Protein AF-A0A0F2L245-F1 (afdb_monomer)

Mean predicted aligned error: 15.82 Å

Sequence (253 aa):
APYIYPTPNVDVFMVNERPLMQLNLDYVAVGHIHEHGLRHPRINAVYPGSLEIWDAREFEIYEFIDGKLRRVKDLDPKGFLILDIGGNGVKVSNVELKPSRRLVRVRIRYEEAKPGAVRGDVSYIASNMDREGSIVILEIEGKIGSGYSTRDFNITELRRLFSRAWVDVRLSLERGGGSVGGGVQVFGGINDIIRQALRSRVNNEDWVSALMDIIERVKVDDEDGAFSTLEKLLNVSLRGGGKAITDWLRDSQ

Structure (mmCIF, N/CA/C/O backbone):
data_AF-A0A0F2L245-F1
#
_entry.id   AF-A0A0F2L245-F1
#
loop_
_atom_site.group_PDB
_atom_site.id
_atom_site.type_symbol
_atom_site.label_atom_id
_atom_site.label_alt_id
_atom_site.label_comp_id
_atom_site.label_asym_id
_atom_site.label_entity_id
_atom_site.label_seq_id
_atom_site.pdbx_PDB_ins_code
_atom_site.Cartn_x
_atom_site.Cartn_y
_atom_site.Cartn_z
_atom_site.occupancy
_atom_site.B_iso_or_equiv
_atom_site.auth_seq_id
_atom_site.auth_comp_id
_atom_site.auth_asym_id
_atom_site.auth_atom_id
_atom_site.pdbx_PDB_model_num
ATOM 1 N N . ALA A 1 1 ? -10.204 -12.901 4.848 1.00 29.00 1 ALA A N 1
ATOM 2 C CA . ALA A 1 1 ? -9.342 -13.382 5.946 1.00 29.00 1 ALA A CA 1
ATOM 3 C C . ALA A 1 1 ? -8.524 -12.192 6.428 1.00 29.00 1 ALA A C 1
ATOM 5 O O . ALA A 1 1 ? -8.051 -11.472 5.553 1.00 29.00 1 ALA A O 1
ATOM 6 N N . PRO A 1 2 ? -8.427 -11.922 7.742 1.00 33.03 2 PRO A N 1
ATOM 7 C CA . PRO A 1 2 ? -7.631 -10.802 8.243 1.00 33.03 2 PRO A CA 1
ATOM 8 C C . PRO A 1 2 ? -6.173 -10.952 7.789 1.00 33.03 2 PRO A C 1
ATOM 10 O O . PRO A 1 2 ? -5.654 -12.069 7.704 1.00 33.03 2 PRO A O 1
ATOM 13 N N . TYR A 1 3 ? -5.550 -9.837 7.412 1.00 35.38 3 TYR A N 1
ATOM 14 C CA . TYR A 1 3 ? -4.205 -9.818 6.847 1.00 35.38 3 TYR A CA 1
ATOM 15 C C . TYR A 1 3 ? -3.183 -10.053 7.966 1.00 35.38 3 TYR A C 1
ATOM 17 O O . TYR A 1 3 ? -3.055 -9.255 8.890 1.00 35.38 3 TYR A O 1
ATOM 25 N N . ILE A 1 4 ? -2.478 -11.181 7.900 1.00 36.16 4 ILE A N 1
ATOM 26 C CA . ILE A 1 4 ? -1.496 -11.593 8.905 1.00 36.16 4 ILE A CA 1
ATOM 27 C C . ILE A 1 4 ? -0.256 -10.696 8.771 1.00 36.16 4 ILE A C 1
ATOM 29 O O . ILE A 1 4 ? 0.389 -10.665 7.721 1.00 36.16 4 ILE A O 1
ATOM 33 N N . TYR A 1 5 ? 0.078 -9.952 9.831 1.00 36.47 5 TYR A N 1
ATOM 34 C CA . TYR A 1 5 ? 1.345 -9.224 9.931 1.00 36.47 5 TYR A CA 1
ATOM 35 C C . TYR A 1 5 ? 2.517 -10.218 9.840 1.00 36.47 5 TYR A C 1
ATOM 37 O O . TYR A 1 5 ? 2.486 -11.246 10.517 1.00 36.47 5 TYR A O 1
ATOM 45 N N . PRO A 1 6 ? 3.576 -9.941 9.053 1.00 34.53 6 PRO A N 1
ATOM 46 C CA . PRO A 1 6 ? 4.767 -10.777 9.012 1.00 34.53 6 PRO A CA 1
ATOM 47 C C . PRO A 1 6 ? 5.644 -10.468 10.232 1.00 34.53 6 PRO A C 1
ATOM 49 O O . PRO A 1 6 ? 6.721 -9.890 10.126 1.00 34.53 6 PRO A O 1
ATOM 52 N N . THR A 1 7 ? 5.155 -10.839 11.406 1.00 34.88 7 THR A N 1
ATOM 53 C CA . THR A 1 7 ? 5.947 -11.057 12.615 1.00 34.88 7 THR A CA 1
ATOM 54 C C . THR A 1 7 ? 5.598 -12.463 13.087 1.00 34.88 7 THR A C 1
ATOM 56 O O . THR A 1 7 ? 4.414 -12.750 13.271 1.00 34.88 7 THR A O 1
ATOM 59 N N . PRO A 1 8 ? 6.578 -13.374 13.198 1.00 32.09 8 PRO A N 1
ATOM 60 C CA . PRO A 1 8 ? 6.297 -14.760 13.526 1.00 32.09 8 PRO A CA 1
ATOM 61 C C . PRO A 1 8 ? 5.793 -14.846 14.974 1.00 32.09 8 PRO A C 1
ATOM 63 O O . PRO A 1 8 ? 6.441 -14.347 15.886 1.00 32.09 8 PRO A O 1
ATOM 66 N N . ASN A 1 9 ? 4.625 -15.465 15.150 1.00 35.81 9 ASN A N 1
ATOM 67 C CA . ASN A 1 9 ? 4.145 -16.106 16.377 1.00 35.81 9 ASN A CA 1
ATOM 68 C C . ASN A 1 9 ? 4.264 -15.335 17.709 1.00 35.81 9 ASN A C 1
ATOM 70 O O . ASN A 1 9 ? 5.000 -15.785 18.574 1.00 35.81 9 ASN A O 1
ATOM 74 N N . VAL A 1 10 ? 3.461 -14.284 17.937 1.00 36.41 10 VAL A N 1
ATOM 75 C CA . VAL A 1 10 ? 2.849 -13.984 19.258 1.00 36.41 10 VAL A CA 1
ATOM 76 C C . VAL A 1 10 ? 1.594 -13.127 19.028 1.00 36.41 10 VAL A C 1
ATOM 78 O O . VAL A 1 10 ? 1.663 -12.141 18.305 1.00 36.41 10 VAL A O 1
ATOM 81 N N . ASP A 1 11 ? 0.454 -13.532 19.591 1.00 43.56 11 ASP A N 1
ATOM 82 C CA . ASP A 1 11 ? -0.759 -12.741 19.861 1.00 43.56 11 ASP A CA 1
ATOM 83 C C . ASP A 1 11 ? -1.012 -11.484 18.997 1.00 43.56 11 ASP A C 1
ATOM 85 O O . ASP A 1 11 ? -0.559 -10.382 19.297 1.00 43.56 11 ASP A O 1
ATOM 89 N N . VAL A 1 12 ? -1.867 -11.619 17.973 1.00 55.88 12 VAL A N 1
ATOM 90 C CA . VAL A 1 12 ? -2.372 -10.501 17.137 1.00 55.88 12 VAL A CA 1
ATOM 91 C C . VAL A 1 12 ? -3.056 -9.400 17.976 1.00 55.88 12 VAL A C 1
ATOM 93 O O . VAL A 1 12 ? -3.232 -8.276 17.514 1.00 55.88 12 VAL A O 1
ATOM 96 N N . PHE A 1 13 ? -3.397 -9.694 19.233 1.00 59.62 13 PHE A N 1
ATOM 97 C CA . PHE A 1 13 ? -4.030 -8.786 20.177 1.00 59.62 13 PHE A CA 1
ATOM 98 C C . PHE A 1 13 ? -3.115 -8.571 21.388 1.00 59.62 13 PHE A C 1
ATOM 100 O O . PHE A 1 13 ? -2.938 -9.458 22.213 1.00 59.62 13 PHE A O 1
ATOM 107 N N . MET A 1 14 ? -2.541 -7.372 21.517 1.00 64.62 14 MET A N 1
ATOM 108 C CA . MET A 1 14 ? -1.564 -7.035 22.570 1.00 64.62 14 MET A CA 1
ATOM 109 C C . MET A 1 14 ? -2.157 -6.847 23.978 1.00 64.62 14 MET A C 1
ATOM 111 O O . MET A 1 14 ? -1.482 -6.370 24.892 1.00 64.62 14 MET A O 1
ATOM 115 N N . VAL A 1 15 ? -3.433 -7.166 24.169 1.00 71.69 15 VAL A N 1
ATOM 116 C CA . VAL A 1 15 ? -4.109 -6.994 25.452 1.00 71.69 15 VAL A CA 1
ATOM 117 C C . VAL A 1 15 ? -3.959 -8.281 26.253 1.00 71.69 15 VAL A C 1
ATOM 119 O O . VAL A 1 15 ? -4.361 -9.345 25.800 1.00 71.69 15 VAL A O 1
ATOM 122 N N . ASN A 1 16 ? -3.426 -8.199 27.475 1.00 77.81 16 ASN A N 1
ATOM 123 C CA . ASN A 1 16 ? -3.504 -9.329 28.397 1.00 77.81 16 ASN A CA 1
ATOM 124 C C . ASN A 1 16 ? -4.948 -9.465 28.899 1.00 77.81 16 ASN A C 1
ATOM 126 O O . ASN A 1 16 ? -5.406 -8.711 29.754 1.00 77.81 16 ASN A O 1
ATOM 130 N N . GLU A 1 17 ? -5.672 -10.421 28.332 1.00 81.50 17 GLU A N 1
ATOM 131 C CA . GLU A 1 17 ? -7.113 -10.586 28.527 1.00 81.50 17 GLU A CA 1
ATOM 132 C C . GLU A 1 17 ? -7.469 -11.133 29.915 1.00 81.50 17 GLU A C 1
ATOM 134 O O . GLU A 1 17 ? -8.525 -10.810 30.455 1.00 81.50 17 GLU A O 1
ATOM 139 N N . ARG A 1 18 ? -6.596 -11.963 30.510 1.00 83.50 18 ARG A N 1
ATOM 140 C CA . ARG A 1 18 ? -6.927 -12.735 31.721 1.00 83.50 18 ARG A CA 1
ATOM 141 C C . ARG A 1 18 ? -7.316 -11.851 32.911 1.00 83.50 18 ARG A C 1
ATOM 143 O O . ARG A 1 18 ? -8.340 -12.147 33.522 1.00 83.50 18 ARG A O 1
ATOM 150 N N . PRO A 1 19 ? -6.575 -10.776 33.246 1.00 85.00 19 PRO A N 1
ATOM 151 C CA . PRO A 1 19 ? -6.985 -9.872 34.315 1.00 85.00 19 PRO A CA 1
ATOM 152 C C . PRO A 1 19 ? -8.272 -9.120 33.969 1.00 85.00 19 PRO A C 1
ATOM 154 O O . PRO A 1 19 ? -9.116 -8.929 34.833 1.00 85.00 19 PRO A O 1
ATOM 157 N N . LEU A 1 20 ? -8.461 -8.729 32.705 1.00 85.06 20 LEU A N 1
ATOM 158 C CA . LEU A 1 20 ? -9.629 -7.950 32.283 1.00 85.06 20 LEU A CA 1
ATOM 159 C C . LEU A 1 20 ? -10.925 -8.759 32.354 1.00 85.06 20 LEU A C 1
ATOM 161 O O . LEU A 1 20 ? -11.955 -8.232 32.766 1.00 85.06 20 LEU A O 1
ATOM 165 N N . MET A 1 21 ? -10.868 -10.050 32.022 1.00 82.62 21 MET A N 1
ATOM 166 C CA . MET A 1 21 ? -12.011 -10.959 32.150 1.00 82.62 21 MET A CA 1
ATOM 167 C C . MET A 1 21 ? -12.471 -11.132 33.606 1.00 82.62 21 MET A C 1
ATOM 169 O O . MET A 1 21 ? -13.638 -11.429 33.840 1.00 82.62 21 MET A O 1
ATOM 173 N N . GLN A 1 22 ? -11.586 -10.922 34.588 1.00 87.31 22 GLN A N 1
ATOM 174 C CA . GLN A 1 22 ? -11.929 -11.001 36.016 1.00 87.31 22 GLN A CA 1
ATOM 175 C C . GLN A 1 22 ? -12.648 -9.747 36.530 1.00 87.31 22 GLN A C 1
ATOM 177 O O . GLN A 1 22 ? -13.266 -9.792 37.590 1.00 87.31 22 GLN A O 1
ATOM 182 N N . LEU A 1 23 ? -12.581 -8.634 35.794 1.00 85.75 23 LEU A N 1
ATOM 183 C CA . LEU A 1 23 ? -13.128 -7.343 36.220 1.00 85.75 23 LEU A CA 1
ATOM 184 C C . LEU A 1 23 ? -14.610 -7.152 35.862 1.00 85.75 23 LEU A C 1
ATOM 186 O O . LEU A 1 23 ? -15.164 -6.105 36.178 1.00 85.75 23 LEU A O 1
ATOM 190 N N . ASN A 1 24 ? -15.247 -8.142 35.220 1.00 84.38 24 ASN A N 1
ATOM 191 C CA . ASN A 1 24 ? -16.657 -8.108 34.808 1.00 84.38 24 ASN A CA 1
ATOM 192 C C . ASN A 1 24 ? -17.049 -6.796 34.094 1.00 84.38 24 ASN A C 1
ATOM 194 O O . ASN A 1 24 ? -18.049 -6.163 34.424 1.00 84.38 24 ASN A O 1
ATOM 198 N N . LEU A 1 25 ? -16.207 -6.359 33.152 1.00 88.00 25 LEU A N 1
ATOM 199 C CA . LEU A 1 25 ? -16.406 -5.128 32.388 1.00 88.00 25 LEU A CA 1
ATOM 200 C C . LEU A 1 25 ? -17.358 -5.374 31.215 1.00 88.00 25 LEU A C 1
ATOM 202 O O . LEU A 1 25 ? -17.161 -6.315 30.446 1.00 88.00 25 LEU A O 1
ATOM 206 N N . ASP A 1 26 ? -18.322 -4.473 31.020 1.00 88.88 26 ASP A N 1
ATOM 207 C CA . ASP A 1 26 ? -19.260 -4.550 29.894 1.00 88.88 26 ASP A CA 1
ATOM 208 C C . ASP A 1 26 ? -18.581 -4.301 28.545 1.00 88.88 26 ASP A C 1
ATOM 210 O O . ASP A 1 26 ? -19.014 -4.835 27.526 1.00 88.88 26 ASP A O 1
ATOM 214 N N . TYR A 1 27 ? -17.525 -3.483 28.520 1.00 92.00 27 TYR A N 1
ATOM 215 C CA . TYR A 1 27 ? -16.759 -3.165 27.319 1.00 92.00 27 TYR A CA 1
ATOM 216 C C . TYR A 1 27 ? -15.348 -2.682 27.665 1.00 92.00 27 TYR A C 1
ATOM 218 O O . TYR A 1 27 ? -15.148 -1.989 28.663 1.00 92.00 27 TYR A O 1
ATOM 226 N N . VAL A 1 28 ? -14.374 -2.993 26.809 1.00 92.06 28 VAL A N 1
ATOM 227 C CA . VAL A 1 28 ? -12.994 -2.505 26.931 1.00 92.06 28 VAL A CA 1
ATOM 228 C C . VAL A 1 28 ? -12.637 -1.659 25.712 1.00 92.06 28 VAL A C 1
ATOM 230 O O . VAL A 1 28 ? -12.589 -2.148 24.583 1.00 92.06 28 VAL A O 1
ATOM 233 N N . ALA A 1 29 ? -12.354 -0.376 25.939 1.00 92.00 29 ALA A N 1
ATOM 234 C CA . ALA A 1 29 ? -11.804 0.496 24.908 1.00 92.00 29 ALA A CA 1
ATOM 235 C C . ALA A 1 29 ? -10.321 0.161 24.692 1.00 92.00 29 ALA A C 1
ATOM 237 O O . ALA A 1 29 ? -9.495 0.347 25.584 1.00 92.00 29 ALA A O 1
ATOM 238 N N . VAL A 1 30 ? -9.996 -0.352 23.507 1.00 91.06 30 VAL A N 1
ATOM 239 C CA . VAL A 1 30 ? -8.647 -0.793 23.126 1.00 91.06 30 VAL A CA 1
ATOM 240 C C . VAL A 1 30 ? -8.063 0.112 22.038 1.00 91.06 30 VAL A C 1
ATOM 242 O O . VAL A 1 30 ? -8.793 0.802 21.331 1.00 91.06 30 VAL A O 1
ATOM 245 N N . GLY A 1 31 ? -6.736 0.113 21.904 1.00 88.56 31 GLY A N 1
ATOM 246 C CA . GLY A 1 31 ? -5.999 0.890 20.900 1.00 88.56 31 GLY A CA 1
ATOM 247 C C . GLY A 1 31 ? -4.789 0.120 20.369 1.00 88.56 31 GLY A C 1
ATOM 248 O O . GLY A 1 31 ? -4.728 -1.094 20.524 1.00 88.56 31 GLY A O 1
ATOM 249 N N . HIS A 1 32 ? -3.817 0.817 19.774 1.00 88.75 32 HIS A N 1
ATOM 250 C CA . HIS A 1 32 ? -2.573 0.272 19.198 1.00 88.75 32 HIS A CA 1
ATOM 251 C C . HIS A 1 32 ? -2.704 -0.446 17.843 1.00 88.75 32 HIS A C 1
ATOM 253 O O . HIS A 1 32 ? -1.868 -0.220 16.974 1.00 88.75 32 HIS A O 1
ATOM 259 N N . ILE A 1 33 ? -3.738 -1.259 17.613 1.00 86.88 33 ILE A N 1
ATOM 260 C CA . ILE A 1 33 ? -3.993 -1.834 16.279 1.00 86.88 33 ILE A CA 1
ATOM 261 C C . ILE A 1 33 ? -4.661 -0.779 15.392 1.00 86.88 33 ILE A C 1
ATOM 263 O O . ILE A 1 33 ? -5.628 -0.142 15.807 1.00 86.88 33 ILE A O 1
ATOM 267 N N . HIS A 1 34 ? -4.148 -0.606 14.173 1.00 89.00 34 HIS A N 1
ATOM 268 C CA . HIS A 1 34 ? -4.584 0.437 13.237 1.00 89.00 34 HIS A CA 1
ATOM 269 C C . HIS A 1 34 ? -5.722 -0.001 12.297 1.00 89.00 34 HIS A C 1
ATOM 271 O O . HIS A 1 34 ? -6.299 0.842 11.606 1.00 89.00 34 HIS A O 1
ATOM 277 N N . GLU A 1 35 ? -6.084 -1.285 12.296 1.00 88.44 35 GLU A N 1
ATOM 278 C CA . GLU A 1 35 ? -7.229 -1.831 11.559 1.00 88.44 35 GLU A CA 1
ATOM 279 C C . GLU A 1 35 ? -8.556 -1.364 12.184 1.00 88.44 35 GLU A C 1
ATOM 281 O O . GLU A 1 35 ? -8.827 -1.609 13.362 1.00 88.44 35 GLU A O 1
ATOM 286 N N . HIS A 1 36 ? -9.378 -0.661 11.400 1.00 92.00 36 HIS A N 1
ATOM 287 C CA . HIS A 1 36 ? -10.640 -0.087 11.866 1.00 92.00 36 HIS A CA 1
ATOM 288 C C . HIS A 1 36 ? -11.727 -1.156 12.013 1.00 92.00 36 HIS A C 1
ATOM 290 O O . HIS A 1 36 ? -11.995 -1.920 11.087 1.00 92.00 36 HIS A O 1
ATOM 296 N N . GLY A 1 37 ? -12.396 -1.182 13.166 1.00 91.00 37 GLY A N 1
ATOM 297 C CA . GLY A 1 37 ? -13.539 -2.065 13.407 1.00 91.00 37 GLY A CA 1
ATOM 298 C C . GLY A 1 37 ? -13.160 -3.520 13.696 1.00 91.00 37 GLY A C 1
ATOM 299 O O . GLY A 1 37 ? -14.047 -4.377 13.767 1.00 91.00 37 GLY A O 1
ATOM 300 N N . LEU A 1 38 ? -11.871 -3.817 13.892 1.00 90.62 38 LEU A N 1
ATOM 301 C CA . LEU A 1 38 ? -11.407 -5.155 14.248 1.00 90.62 38 LEU A CA 1
ATOM 302 C C . LEU A 1 38 ? -11.959 -5.543 15.626 1.00 90.62 38 LEU A C 1
ATOM 304 O O . LEU A 1 38 ? -11.722 -4.862 16.623 1.00 90.62 38 LEU A O 1
ATOM 308 N N . ARG A 1 39 ? -12.704 -6.649 15.702 1.00 90.50 39 ARG A N 1
ATOM 309 C CA . ARG A 1 39 ? -13.239 -7.158 16.972 1.00 90.50 39 ARG A CA 1
ATOM 310 C C . ARG A 1 39 ? -12.186 -7.976 17.699 1.00 90.50 39 ARG A C 1
ATOM 312 O O . ARG A 1 39 ? -11.551 -8.845 17.105 1.00 90.50 39 ARG A O 1
ATOM 319 N N . HIS A 1 40 ? -12.049 -7.732 18.995 1.00 88.00 40 HIS A N 1
ATOM 320 C CA . HIS A 1 40 ? -11.212 -8.562 19.840 1.00 88.00 40 HIS A CA 1
ATOM 321 C C . HIS A 1 40 ? -11.871 -9.947 20.029 1.00 88.00 40 HIS A C 1
ATOM 323 O O . HIS A 1 40 ? -13.074 -10.014 20.281 1.00 88.00 40 HIS A O 1
ATOM 329 N N . PRO A 1 41 ? -11.130 -11.067 19.936 1.00 86.19 41 PRO A N 1
ATOM 330 C CA . PRO A 1 41 ? -11.719 -12.409 19.924 1.00 86.19 41 PRO A CA 1
ATOM 331 C C . PRO A 1 41 ? -12.276 -12.879 21.273 1.00 86.19 41 PRO A C 1
ATOM 333 O O . PRO A 1 41 ? -13.203 -13.684 21.285 1.00 86.19 41 PRO A O 1
ATOM 336 N N . ARG A 1 42 ? -11.696 -12.439 22.401 1.00 85.56 42 ARG A N 1
ATOM 337 C CA . ARG A 1 42 ? -12.019 -12.995 23.736 1.00 85.56 42 ARG A CA 1
ATOM 338 C C . ARG A 1 42 ? -12.631 -12.024 24.754 1.00 85.56 42 ARG A C 1
ATOM 340 O O . ARG A 1 42 ? -13.160 -12.475 25.762 1.00 85.56 42 ARG A O 1
ATOM 347 N N . ILE A 1 43 ? -12.579 -10.715 24.509 1.00 88.50 43 ILE A N 1
ATOM 348 C CA . ILE A 1 43 ? -13.181 -9.690 25.378 1.00 88.50 43 ILE A CA 1
ATOM 349 C C . ILE A 1 43 ? -14.122 -8.822 24.547 1.00 88.50 43 ILE A C 1
ATOM 351 O O . ILE A 1 43 ? -13.933 -8.706 23.335 1.00 88.50 43 ILE A O 1
ATOM 355 N N . ASN A 1 44 ? -15.120 -8.200 25.181 1.00 90.69 44 ASN A N 1
ATOM 356 C CA . ASN A 1 44 ? -16.017 -7.281 24.483 1.00 90.69 44 ASN A CA 1
ATOM 357 C C . ASN A 1 44 ? -15.290 -5.963 24.175 1.00 90.69 44 ASN A C 1
ATOM 359 O O . ASN A 1 44 ? -15.345 -5.005 24.942 1.00 90.69 44 ASN A O 1
ATOM 363 N N . ALA A 1 45 ? -14.550 -5.949 23.073 1.00 91.50 45 ALA A N 1
ATOM 364 C CA . ALA A 1 45 ? -13.765 -4.814 22.623 1.00 91.50 45 ALA A CA 1
ATOM 365 C C . ALA A 1 45 ? -13.724 -4.765 21.097 1.00 91.50 45 ALA A C 1
ATOM 367 O O . ALA A 1 45 ? -13.696 -5.793 20.413 1.00 91.50 45 ALA A O 1
ATOM 368 N N . VAL A 1 46 ? -13.680 -3.551 20.563 1.00 92.94 46 VAL A N 1
ATOM 369 C CA . VAL A 1 46 ? -13.456 -3.286 19.144 1.00 92.94 46 VAL A CA 1
ATOM 370 C C . VAL A 1 46 ? -12.346 -2.254 19.030 1.00 92.94 46 VAL A C 1
ATOM 372 O O . VAL A 1 46 ? -12.372 -1.228 19.712 1.00 92.94 46 VAL A O 1
ATOM 375 N N . TYR A 1 47 ? -11.368 -2.536 18.176 1.00 92.75 47 TYR A N 1
ATOM 376 C CA . TYR A 1 47 ? -10.300 -1.605 17.862 1.00 92.75 47 TYR A CA 1
ATOM 377 C C . TYR A 1 47 ? -10.854 -0.510 16.948 1.00 92.75 47 TYR A C 1
ATOM 379 O O . TYR A 1 47 ? -11.353 -0.809 15.859 1.00 92.75 47 TYR A O 1
ATOM 387 N N . PRO A 1 48 ? -10.783 0.767 17.361 1.00 93.38 48 PRO A N 1
ATOM 388 C CA . PRO A 1 48 ? -11.206 1.870 16.511 1.00 93.38 48 PRO A CA 1
ATOM 389 C C . PRO A 1 48 ? -10.263 2.069 15.321 1.00 93.38 48 PRO A C 1
ATOM 391 O O . PRO A 1 48 ? -10.650 2.719 14.357 1.00 93.38 48 PRO A O 1
ATOM 394 N N . GLY A 1 49 ? -9.055 1.501 15.355 1.00 91.44 49 GLY A N 1
ATOM 395 C CA . GLY A 1 49 ? -8.025 1.775 14.364 1.00 91.44 49 GLY A CA 1
ATOM 396 C C . GLY A 1 49 ? -7.453 3.186 14.507 1.00 91.44 49 GLY A C 1
ATOM 397 O O . GLY A 1 49 ? -7.679 3.883 15.500 1.00 91.44 49 GLY A O 1
ATOM 398 N N . SER A 1 50 ? -6.699 3.613 13.498 1.00 90.50 50 SER A N 1
ATOM 399 C CA . SER A 1 50 ? -6.299 5.013 13.351 1.00 90.50 50 SER A CA 1
ATOM 400 C C . SER A 1 50 ? -7.354 5.830 12.599 1.00 90.50 50 SER A C 1
ATOM 402 O O . SER A 1 50 ? -8.159 5.296 11.836 1.00 90.50 50 SER A O 1
ATOM 404 N N . LEU A 1 51 ? -7.327 7.153 12.792 1.00 92.12 51 LEU A N 1
ATOM 405 C CA . LEU A 1 51 ? -8.173 8.090 12.038 1.00 92.12 51 LEU A CA 1
ATOM 406 C C . LEU A 1 51 ? -7.655 8.335 10.617 1.00 92.12 51 LEU A C 1
ATOM 408 O O . LEU A 1 51 ? -8.433 8.622 9.715 1.00 92.12 51 LEU A O 1
ATOM 412 N N . GLU A 1 52 ? -6.343 8.216 10.436 1.00 89.38 52 GLU A N 1
ATOM 413 C CA . GLU A 1 52 ? -5.650 8.393 9.166 1.00 89.38 52 GLU A CA 1
ATOM 414 C C . GLU A 1 52 ? -4.830 7.152 8.835 1.00 89.38 52 GLU A C 1
ATOM 416 O O . GLU A 1 52 ? -4.588 6.281 9.680 1.00 89.38 52 GLU A O 1
ATOM 421 N N . ILE A 1 53 ? -4.405 7.082 7.582 1.00 88.00 53 ILE A N 1
ATOM 422 C CA . ILE A 1 53 ? -3.580 5.993 7.077 1.00 88.00 53 ILE A CA 1
ATOM 423 C C . ILE A 1 53 ? -2.202 6.032 7.744 1.00 88.00 53 ILE A C 1
ATOM 425 O O . ILE A 1 53 ? -1.516 7.054 7.722 1.00 88.00 53 ILE A O 1
ATOM 429 N N . TRP A 1 54 ? -1.810 4.911 8.345 1.00 85.31 54 TRP A N 1
ATOM 430 C CA . TRP A 1 54 ? -0.579 4.784 9.120 1.00 85.31 54 TRP A CA 1
ATOM 431 C C . TRP A 1 54 ? 0.633 4.484 8.243 1.00 85.31 54 TRP A C 1
ATOM 433 O O . TRP A 1 54 ? 1.689 5.095 8.406 1.00 85.31 54 TRP A O 1
ATOM 443 N N . ASP A 1 55 ? 0.489 3.561 7.288 1.00 85.12 55 ASP A N 1
ATOM 444 C CA . ASP A 1 55 ? 1.580 3.182 6.396 1.00 85.12 55 ASP A CA 1
ATOM 445 C C . ASP A 1 55 ? 1.113 2.644 5.032 1.00 85.12 55 ASP A C 1
ATOM 447 O O . ASP A 1 55 ? -0.070 2.440 4.764 1.00 85.12 55 ASP A O 1
ATOM 451 N N . ALA A 1 56 ? 2.085 2.408 4.146 1.00 86.38 56 ALA A N 1
ATOM 452 C CA . ALA A 1 56 ? 1.874 1.984 2.763 1.00 86.38 56 ALA A CA 1
ATOM 453 C C . ALA A 1 56 ? 1.154 0.631 2.597 1.00 86.38 56 ALA A C 1
ATOM 455 O O . ALA A 1 56 ? 0.681 0.323 1.501 1.00 86.38 56 ALA A O 1
ATOM 456 N N . ARG A 1 57 ? 1.083 -0.207 3.637 1.00 85.06 57 ARG A N 1
ATOM 457 C CA . ARG A 1 57 ? 0.342 -1.477 3.593 1.00 85.06 57 ARG A CA 1
ATOM 458 C C . ARG A 1 57 ? -1.156 -1.235 3.551 1.00 85.06 57 ARG A C 1
ATOM 460 O O . ARG A 1 57 ? -1.871 -2.067 2.999 1.00 85.06 57 ARG A O 1
ATOM 467 N N . GLU A 1 58 ? -1.600 -0.097 4.071 1.00 86.88 58 GLU A N 1
ATOM 468 C CA . GLU A 1 58 ? -3.003 0.291 4.154 1.00 86.88 58 GLU A CA 1
ATOM 469 C C . GLU A 1 58 ? -3.525 0.962 2.875 1.00 86.88 58 GLU A C 1
ATOM 471 O O . GLU A 1 58 ? -4.723 1.193 2.752 1.00 86.88 58 GLU A O 1
ATOM 476 N N . PHE A 1 59 ? -2.643 1.237 1.905 1.00 91.69 59 PHE A N 1
ATOM 477 C CA . PHE A 1 59 ? -2.971 1.905 0.641 1.00 91.69 59 PHE A CA 1
ATOM 478 C C . PHE A 1 59 ? -3.879 1.050 -0.255 1.00 91.69 59 PHE A C 1
ATOM 480 O O . PHE A 1 59 ? -3.895 -0.180 -0.147 1.00 91.69 59 PHE A O 1
ATOM 487 N N . GLU A 1 60 ? -4.548 1.697 -1.219 1.00 94.25 60 GLU A N 1
ATOM 488 C CA . GLU A 1 60 ? -5.096 0.987 -2.380 1.00 94.25 60 GLU A CA 1
ATOM 489 C C . GLU A 1 60 ? -3.950 0.289 -3.120 1.00 94.25 60 GLU A C 1
ATOM 491 O O . GLU A 1 60 ? -2.902 0.899 -3.347 1.00 94.25 60 GLU A O 1
ATOM 496 N N . ILE A 1 61 ? -4.142 -0.958 -3.552 1.00 96.31 61 ILE A N 1
ATOM 497 C CA . ILE A 1 61 ? -3.125 -1.687 -4.320 1.00 96.31 61 ILE A CA 1
ATOM 498 C C . ILE A 1 61 ? -3.643 -1.963 -5.723 1.00 96.31 61 ILE A C 1
ATOM 500 O O . ILE A 1 61 ? -4.724 -2.530 -5.904 1.00 96.31 61 ILE A O 1
ATOM 504 N N . TYR A 1 62 ? -2.826 -1.612 -6.711 1.00 97.62 62 TYR A N 1
ATOM 505 C CA . TYR A 1 62 ? -3.018 -1.963 -8.108 1.00 97.62 62 TYR A CA 1
ATOM 506 C C . TYR A 1 62 ? -1.852 -2.817 -8.589 1.00 97.62 62 TYR A C 1
ATOM 508 O O . TYR A 1 62 ? -0.698 -2.570 -8.245 1.00 97.62 62 TYR A O 1
ATOM 516 N N . GLU A 1 63 ? -2.158 -3.793 -9.425 1.00 96.94 63 GLU A N 1
ATOM 517 C CA . GLU A 1 63 ? -1.178 -4.550 -10.190 1.00 96.94 63 GLU A CA 1
ATOM 518 C C . GLU A 1 63 ? -1.271 -4.119 -11.650 1.00 96.94 63 GLU A C 1
ATOM 520 O O . GLU A 1 63 ? -2.368 -3.987 -12.201 1.00 96.94 63 GLU A O 1
ATOM 525 N N . PHE A 1 64 ? -0.121 -3.856 -12.263 1.00 96.75 64 PHE A N 1
ATOM 526 C CA . PHE A 1 64 ? -0.021 -3.598 -13.688 1.00 96.75 64 PHE A CA 1
ATOM 527 C C . PHE A 1 64 ? 0.348 -4.896 -14.402 1.00 96.75 64 PHE A C 1
ATOM 529 O O . PHE A 1 64 ? 1.474 -5.376 -14.282 1.00 96.75 64 PHE A O 1
ATOM 536 N N . ILE A 1 65 ? -0.626 -5.481 -15.095 1.00 91.31 65 ILE A N 1
ATOM 537 C CA . ILE A 1 65 ? -0.512 -6.777 -15.770 1.00 91.31 65 ILE A CA 1
ATOM 538 C C . ILE A 1 65 ? -1.118 -6.621 -17.165 1.00 91.31 65 ILE A C 1
ATOM 540 O O . ILE A 1 65 ? -2.175 -6.005 -17.313 1.00 91.31 65 ILE A O 1
ATOM 544 N N . ASP A 1 66 ? -0.439 -7.144 -18.187 1.00 88.50 66 ASP A N 1
ATOM 545 C CA . ASP A 1 66 ? -0.887 -7.123 -19.588 1.00 88.50 66 ASP A CA 1
ATOM 546 C C . ASP A 1 66 ? -1.295 -5.726 -20.089 1.00 88.50 66 ASP A C 1
ATOM 548 O O . ASP A 1 66 ? -2.320 -5.540 -20.752 1.00 88.50 66 ASP A O 1
ATOM 552 N N . GLY A 1 67 ? -0.510 -4.708 -19.723 1.00 90.25 67 GLY A N 1
ATOM 553 C CA . GLY A 1 67 ? -0.753 -3.323 -20.128 1.00 90.25 67 GLY A CA 1
ATOM 554 C C . GLY A 1 67 ? -1.922 -2.642 -19.404 1.00 90.25 67 GLY A C 1
ATOM 555 O O . GLY A 1 67 ? -2.359 -1.570 -19.823 1.00 90.25 67 GLY A O 1
ATOM 556 N N . LYS A 1 68 ? -2.477 -3.249 -18.346 1.00 94.62 68 LYS A N 1
ATOM 557 C CA . LYS A 1 68 ? -3.661 -2.740 -17.641 1.00 94.62 68 LYS A CA 1
ATOM 558 C C . LYS A 1 68 ? -3.439 -2.643 -16.141 1.00 94.62 68 LYS A C 1
ATOM 560 O O . LYS A 1 68 ? -2.824 -3.501 -15.519 1.00 94.62 68 LYS A O 1
ATOM 565 N N . LEU A 1 69 ? -4.027 -1.605 -15.549 1.00 96.69 69 LEU A N 1
ATOM 566 C CA . LEU A 1 69 ? -4.098 -1.427 -14.102 1.00 96.69 69 LEU A CA 1
ATOM 567 C C . LEU A 1 69 ? -5.296 -2.200 -13.550 1.00 96.69 69 LEU A C 1
ATOM 569 O O . LEU A 1 69 ? -6.444 -1.880 -13.861 1.00 96.69 69 LEU A O 1
ATOM 573 N N . ARG A 1 70 ? -5.035 -3.182 -12.692 1.00 96.69 70 ARG A N 1
ATOM 574 C CA . ARG A 1 70 ? -6.057 -3.942 -11.973 1.00 96.69 70 ARG A CA 1
ATOM 575 C C . ARG A 1 70 ? -5.967 -3.635 -10.487 1.00 96.69 70 ARG A C 1
ATOM 577 O O . ARG A 1 70 ? -4.940 -3.883 -9.869 1.00 96.69 70 ARG A O 1
ATOM 584 N N . ARG A 1 71 ? -7.051 -3.137 -9.892 1.00 96.06 71 ARG A N 1
ATOM 585 C CA . ARG A 1 71 ? -7.127 -2.988 -8.434 1.00 96.06 71 ARG A CA 1
ATOM 586 C C . ARG A 1 71 ? -7.247 -4.365 -7.786 1.00 96.06 71 ARG A C 1
ATOM 588 O O . ARG A 1 71 ? -8.108 -5.152 -8.175 1.00 96.06 71 ARG A O 1
ATOM 595 N N . VAL A 1 72 ? -6.388 -4.639 -6.813 1.00 95.06 72 VAL A N 1
ATOM 596 C CA . VAL A 1 72 ? -6.353 -5.910 -6.069 1.00 95.06 72 VAL A CA 1
ATOM 597 C C . VAL A 1 72 ? -6.635 -5.731 -4.582 1.00 95.06 72 VAL A C 1
ATOM 599 O O . VAL A 1 72 ? -6.979 -6.698 -3.909 1.00 95.06 72 VAL A O 1
ATOM 602 N N . LYS A 1 73 ? -6.529 -4.500 -4.074 1.00 92.69 73 LYS A N 1
ATOM 603 C CA . LYS A 1 73 ? -6.890 -4.146 -2.703 1.00 92.69 73 LYS A CA 1
ATOM 604 C C . LYS A 1 73 ? -7.477 -2.740 -2.672 1.00 92.69 73 LYS A C 1
ATOM 606 O O . LYS A 1 73 ? -6.921 -1.831 -3.295 1.00 92.69 73 LYS A O 1
ATOM 611 N N . ASP A 1 74 ? -8.578 -2.577 -1.953 1.00 91.94 74 ASP A N 1
ATOM 612 C CA . ASP A 1 74 ? -9.098 -1.261 -1.601 1.00 91.94 74 ASP A CA 1
ATOM 613 C C . ASP A 1 74 ? -8.253 -0.621 -0.490 1.00 91.94 74 ASP A C 1
ATOM 615 O O . ASP A 1 74 ? -7.409 -1.270 0.133 1.00 91.94 74 ASP A O 1
ATOM 619 N N . LEU A 1 75 ? -8.450 0.678 -0.287 1.00 90.25 75 LEU A N 1
ATOM 620 C CA . LEU A 1 75 ? -7.865 1.392 0.839 1.00 90.25 75 LEU A CA 1
ATOM 621 C C . LEU A 1 75 ? -8.447 0.836 2.138 1.00 90.25 75 LEU A C 1
ATOM 623 O O . LEU A 1 75 ? -9.660 0.627 2.213 1.00 90.25 75 LEU A O 1
ATOM 627 N N . ASP A 1 76 ? -7.612 0.626 3.154 1.00 90.06 76 ASP A N 1
ATOM 628 C CA . ASP A 1 76 ? -8.137 0.154 4.433 1.00 90.06 76 ASP A CA 1
ATOM 629 C C . ASP A 1 76 ? -9.042 1.229 5.049 1.00 90.06 76 ASP A C 1
ATOM 631 O O . ASP A 1 76 ? -8.668 2.409 5.067 1.00 90.06 76 ASP A O 1
ATOM 635 N N . PRO A 1 77 ? -10.231 0.850 5.551 1.00 91.19 77 PRO A N 1
ATOM 636 C CA . PRO A 1 77 ? -11.149 1.805 6.143 1.00 91.19 77 PRO A CA 1
ATOM 637 C C . PRO A 1 77 ? -10.515 2.438 7.381 1.00 91.19 77 PRO A C 1
ATOM 639 O O . PRO A 1 77 ? -9.786 1.790 8.139 1.00 91.19 77 PRO A O 1
ATOM 642 N N . LYS A 1 78 ? -10.817 3.718 7.587 1.00 92.38 78 LYS A N 1
ATOM 643 C CA . LYS A 1 78 ? -10.416 4.492 8.763 1.00 92.38 78 LYS A CA 1
ATOM 644 C C . LYS A 1 78 ? -11.627 5.173 9.350 1.00 92.38 78 LYS A C 1
ATOM 646 O O . LYS A 1 78 ? -12.603 5.425 8.647 1.00 92.38 78 LYS A O 1
ATOM 651 N N . GLY A 1 79 ? -11.570 5.470 10.638 1.00 94.19 79 GLY A N 1
ATOM 652 C CA . GLY A 1 79 ? -12.707 6.063 11.307 1.00 94.19 79 GLY A CA 1
ATOM 653 C C . GLY A 1 79 ? -12.666 5.930 12.808 1.00 94.19 79 GLY A C 1
ATOM 654 O O . GLY A 1 79 ? -11.622 5.685 13.406 1.00 94.19 79 GLY A O 1
ATOM 655 N N . PHE A 1 80 ? -13.828 6.100 13.417 1.00 96.06 80 PHE A N 1
ATOM 656 C CA . PHE A 1 80 ? -14.002 5.966 14.855 1.00 96.06 80 PHE A CA 1
ATOM 657 C C . PHE A 1 80 ? -15.274 5.183 15.171 1.00 96.06 80 PHE A C 1
ATOM 659 O O . PHE A 1 80 ? -16.099 4.902 14.302 1.00 96.06 80 PHE A O 1
ATOM 666 N N . LEU A 1 81 ? -15.407 4.793 16.433 1.00 96.69 81 LEU A N 1
ATOM 667 C CA . LEU A 1 81 ? -16.538 4.017 16.923 1.00 96.69 81 LEU A CA 1
ATOM 668 C C . LEU A 1 81 ? -17.492 4.929 17.690 1.00 96.69 81 LEU A C 1
ATOM 670 O O . LEU A 1 81 ? -17.052 5.764 18.479 1.00 96.69 81 LEU A O 1
ATOM 674 N N . ILE A 1 82 ? -18.792 4.729 17.499 1.00 96.56 82 ILE A N 1
ATOM 675 C CA . ILE A 1 82 ? -19.833 5.275 18.371 1.00 96.56 82 ILE A CA 1
ATOM 676 C C . ILE A 1 82 ? -20.341 4.139 19.250 1.00 96.56 82 ILE A C 1
ATOM 678 O O . ILE A 1 82 ? -20.767 3.095 18.750 1.00 96.56 82 ILE A O 1
ATOM 682 N N . LEU A 1 83 ? -20.282 4.359 20.560 1.00 95.12 83 LEU A N 1
ATOM 683 C CA . LEU A 1 83 ? -20.781 3.434 21.565 1.00 95.12 83 LEU A CA 1
ATOM 684 C C . LEU A 1 83 ? -22.099 3.975 22.110 1.00 95.12 83 LEU A C 1
ATOM 686 O O . LEU A 1 83 ? -22.139 5.067 22.673 1.00 95.12 83 LEU A O 1
ATOM 690 N N . ASP A 1 84 ? -23.157 3.195 21.946 1.00 94.12 84 ASP A N 1
ATOM 691 C CA . ASP A 1 84 ? -24.450 3.422 22.579 1.00 94.12 84 ASP A CA 1
ATOM 692 C C . ASP A 1 84 ? -24.525 2.541 23.832 1.00 94.12 84 ASP A C 1
ATOM 694 O O . ASP A 1 84 ? -24.423 1.312 23.747 1.00 94.12 84 ASP A O 1
ATOM 698 N N . ILE A 1 85 ? -24.598 3.187 24.997 1.00 91.88 85 ILE A N 1
ATOM 699 C CA . ILE A 1 85 ? -24.516 2.548 26.311 1.00 91.88 85 ILE A CA 1
ATOM 700 C C . ILE A 1 85 ? -25.886 2.659 26.974 1.00 91.88 85 ILE A C 1
ATOM 702 O O . ILE A 1 85 ? -26.346 3.755 27.293 1.00 91.88 85 ILE A O 1
ATOM 706 N N . GLY A 1 86 ? -26.519 1.514 27.217 1.00 85.94 86 GLY A N 1
ATOM 707 C CA . GLY A 1 86 ? -27.815 1.441 27.886 1.00 85.94 86 GLY A CA 1
ATOM 708 C C . GLY A 1 86 ? -27.930 0.223 28.797 1.00 85.94 86 GLY A C 1
ATOM 709 O O . GLY A 1 86 ? -26.990 -0.551 28.952 1.00 85.94 86 GLY A O 1
ATOM 710 N N . GLY A 1 87 ? -29.117 0.017 29.376 1.00 76.50 87 GLY A N 1
ATOM 711 C CA . GLY A 1 87 ? -29.366 -1.079 30.327 1.00 76.50 87 GLY A CA 1
ATOM 712 C C . GLY A 1 87 ? -29.182 -2.499 29.767 1.00 76.50 87 GLY A C 1
ATOM 713 O O . GLY A 1 87 ? -29.122 -3.443 30.542 1.00 76.50 87 GLY A O 1
ATOM 714 N N . ASN A 1 88 ? -29.060 -2.652 28.443 1.00 78.88 88 ASN A N 1
ATOM 715 C CA . ASN A 1 88 ? -28.857 -3.936 27.760 1.00 78.88 88 ASN A CA 1
ATOM 716 C C . ASN A 1 88 ? -27.402 -4.143 27.278 1.00 78.88 88 ASN A C 1
ATOM 718 O O . ASN A 1 88 ? -27.157 -5.015 26.445 1.00 78.88 88 ASN A O 1
ATOM 722 N N . GLY A 1 89 ? -26.449 -3.332 27.757 1.00 86.44 89 GLY A N 1
ATOM 723 C CA . GLY A 1 89 ? -25.027 -3.417 27.414 1.00 86.44 89 GLY A CA 1
ATOM 724 C C . GLY A 1 89 ? -24.559 -2.348 26.421 1.00 86.44 89 GLY A C 1
ATOM 725 O O . GLY A 1 89 ? -25.197 -1.309 26.244 1.00 86.44 89 GLY A O 1
ATOM 726 N N . VAL A 1 90 ? -23.412 -2.605 25.782 1.00 92.69 90 VAL A N 1
ATOM 727 C CA . VAL A 1 90 ? -22.748 -1.668 24.861 1.00 92.69 90 VAL A CA 1
ATOM 728 C C . VAL A 1 90 ? -22.968 -2.085 23.411 1.00 92.69 90 VAL A C 1
ATOM 730 O O . VAL A 1 90 ? -22.524 -3.153 22.981 1.00 92.69 90 VAL A O 1
ATOM 733 N N . LYS A 1 91 ? -23.604 -1.215 22.624 1.00 93.38 91 LYS A N 1
ATOM 734 C CA . LYS A 1 91 ? -23.757 -1.378 21.175 1.00 93.38 91 LYS A CA 1
ATOM 735 C C . LYS A 1 91 ? -22.724 -0.525 20.444 1.00 93.38 91 LYS A C 1
ATOM 737 O O . LYS A 1 91 ? -22.670 0.687 20.616 1.00 93.38 91 LYS A O 1
ATOM 742 N N . VAL A 1 92 ? -21.931 -1.163 19.587 1.00 94.94 92 VAL A N 1
ATOM 743 C CA . VAL A 1 92 ? -20.857 -0.508 18.824 1.00 94.94 92 VAL A CA 1
ATOM 744 C C . VAL A 1 92 ? -21.293 -0.287 17.380 1.00 94.94 92 VAL A C 1
ATOM 746 O O . VAL A 1 92 ? -21.709 -1.234 16.710 1.00 94.94 92 VAL A O 1
ATOM 749 N N . SER A 1 93 ? -21.159 0.948 16.898 1.00 95.56 93 SER A N 1
ATOM 750 C CA . SER A 1 93 ? -21.379 1.335 15.500 1.00 95.56 93 SER A CA 1
ATOM 751 C C . SER A 1 93 ? -20.103 1.932 14.908 1.00 95.56 93 SER A C 1
ATOM 753 O O . SER A 1 93 ? -19.435 2.729 15.566 1.00 95.56 93 SER A O 1
ATOM 755 N N . ASN A 1 94 ? -19.776 1.570 13.668 1.00 94.75 94 ASN A N 1
ATOM 756 C CA . ASN A 1 94 ? -18.622 2.120 12.955 1.00 94.75 94 ASN A CA 1
ATOM 757 C C . ASN A 1 94 ? -19.013 3.412 12.236 1.00 94.75 94 ASN A C 1
ATOM 759 O O . ASN A 1 94 ? -20.048 3.463 11.569 1.00 94.75 94 ASN A O 1
ATOM 763 N N . VAL A 1 95 ? -18.164 4.431 12.337 1.00 95.38 95 VAL A N 1
ATOM 764 C CA . VAL A 1 95 ? -18.233 5.633 11.507 1.00 95.38 95 VAL A CA 1
ATOM 765 C C . VAL A 1 95 ? -16.985 5.676 10.649 1.00 95.38 95 VAL A C 1
ATOM 767 O O . VAL A 1 95 ? -15.900 5.988 11.136 1.00 95.38 95 VAL A O 1
ATOM 770 N N . GLU A 1 96 ? -17.156 5.374 9.366 1.00 93.06 96 GLU A N 1
ATOM 771 C CA . GLU A 1 96 ? -16.075 5.442 8.391 1.00 93.06 96 GLU A CA 1
ATOM 772 C C . GLU A 1 96 ? -15.826 6.889 7.964 1.00 93.06 96 GLU A C 1
ATOM 774 O O . GLU A 1 96 ? -16.725 7.614 7.525 1.00 93.06 96 GLU A O 1
ATOM 779 N N . LEU A 1 97 ? -14.569 7.297 8.062 1.00 90.75 97 LEU A N 1
ATOM 780 C CA . LEU A 1 97 ? -14.063 8.521 7.476 1.00 90.75 97 LEU A CA 1
ATOM 781 C C . LEU A 1 97 ? -13.618 8.217 6.052 1.00 90.75 97 LEU A C 1
ATOM 783 O O . LEU A 1 97 ? -12.904 7.250 5.794 1.00 90.75 97 LEU A O 1
ATOM 787 N N . LYS A 1 98 ? -14.016 9.076 5.114 1.00 80.25 98 LYS A N 1
ATOM 788 C CA . LYS A 1 98 ? -13.452 9.044 3.767 1.00 80.25 98 LYS A CA 1
ATOM 789 C C . LYS A 1 98 ? -12.132 9.808 3.808 1.00 80.25 98 LYS A C 1
ATOM 791 O O . LYS A 1 98 ? -12.177 11.023 4.018 1.00 80.25 98 LYS A O 1
ATOM 796 N N . PRO A 1 99 ? -10.978 9.146 3.634 1.00 70.12 99 PRO A N 1
ATOM 797 C CA . PRO A 1 99 ? -9.708 9.845 3.646 1.00 70.12 99 PRO A CA 1
ATOM 798 C C . PRO A 1 99 ? -9.688 10.896 2.541 1.00 70.12 99 PRO A C 1
ATOM 800 O O . PRO A 1 99 ? -10.144 10.676 1.417 1.00 70.12 99 PRO A O 1
ATOM 803 N N . SER A 1 100 ? -9.162 12.066 2.888 1.00 69.31 100 SER A N 1
ATOM 804 C CA . SER A 1 100 ? -9.110 13.227 1.995 1.00 69.31 100 SER A CA 1
ATOM 805 C C . SER A 1 100 ? -8.121 13.035 0.841 1.00 69.31 100 SER A C 1
ATOM 807 O O . SER A 1 100 ? -8.242 13.674 -0.206 1.00 69.31 100 SER A O 1
ATOM 809 N N . ARG A 1 101 ? -7.139 12.143 1.024 1.00 83.25 101 ARG A N 1
ATOM 810 C CA . ARG A 1 101 ? -6.028 11.923 0.106 1.00 83.25 101 ARG A CA 1
ATOM 811 C C . ARG A 1 101 ? -6.077 10.530 -0.506 1.00 83.25 101 ARG A C 1
ATOM 813 O O . ARG A 1 101 ? -6.158 9.532 0.200 1.00 83.25 101 ARG A O 1
ATOM 820 N N . ARG A 1 102 ? -5.933 10.461 -1.830 1.00 89.69 102 ARG A N 1
ATOM 821 C CA . ARG A 1 102 ? -5.764 9.188 -2.534 1.00 89.69 102 ARG A CA 1
ATOM 822 C C . ARG A 1 102 ? -4.348 8.654 -2.305 1.00 89.69 102 ARG A C 1
ATOM 824 O O . ARG A 1 102 ? -3.380 9.320 -2.677 1.00 89.69 102 ARG A O 1
ATOM 831 N N . LEU A 1 103 ? -4.244 7.463 -1.728 1.00 93.69 103 LEU A N 1
ATOM 832 C CA . LEU A 1 103 ? -2.983 6.786 -1.429 1.00 93.69 103 LEU A CA 1
ATOM 833 C C . LEU A 1 103 ? -2.942 5.460 -2.181 1.00 93.69 103 LEU A C 1
ATOM 835 O O . LEU A 1 103 ? -3.792 4.594 -1.971 1.00 93.69 103 LEU A O 1
ATOM 839 N N . VAL A 1 104 ? -1.983 5.324 -3.091 1.00 95.50 104 VAL A N 1
ATOM 840 C CA . VAL A 1 104 ? -1.945 4.221 -4.051 1.00 95.50 104 VAL A CA 1
ATOM 841 C C . VAL A 1 104 ? -0.582 3.565 -4.047 1.00 95.50 104 VAL A C 1
ATOM 843 O O . VAL A 1 104 ? 0.449 4.231 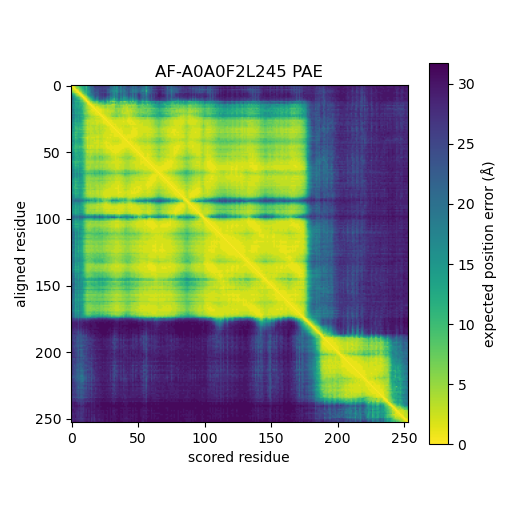-4.079 1.00 95.50 104 VAL A O 1
ATOM 846 N N . ARG A 1 105 ? -0.581 2.241 -4.078 1.00 96.81 105 ARG A N 1
ATOM 847 C CA . ARG A 1 105 ? 0.586 1.430 -4.372 1.00 96.81 105 ARG A CA 1
ATOM 848 C C . ARG A 1 105 ? 0.356 0.671 -5.667 1.00 96.81 105 ARG A C 1
ATOM 850 O O . ARG A 1 105 ? -0.647 -0.022 -5.811 1.00 96.81 105 ARG A O 1
ATOM 857 N N . VAL A 1 106 ? 1.279 0.800 -6.606 1.00 97.56 106 VAL A N 1
ATOM 858 C CA . VAL A 1 106 ? 1.220 0.134 -7.905 1.00 97.56 106 VAL A CA 1
ATOM 859 C C . VAL A 1 106 ? 2.387 -0.826 -8.006 1.00 97.56 106 VAL A C 1
ATOM 861 O O . VAL A 1 106 ? 3.530 -0.424 -7.810 1.00 97.56 106 VAL A O 1
ATOM 864 N N . ARG A 1 107 ? 2.095 -2.081 -8.326 1.00 97.12 107 ARG A N 1
ATOM 865 C CA . ARG A 1 107 ? 3.088 -3.136 -8.515 1.00 97.12 107 ARG A CA 1
ATOM 866 C C . ARG A 1 107 ? 3.208 -3.476 -9.981 1.00 97.12 107 ARG A C 1
ATOM 868 O O . ARG A 1 107 ? 2.204 -3.751 -10.635 1.00 97.12 107 ARG A O 1
ATOM 875 N N . ILE A 1 108 ? 4.437 -3.481 -10.469 1.00 97.00 108 ILE A N 1
ATOM 876 C CA . ILE A 1 108 ? 4.775 -3.836 -11.837 1.00 97.00 108 ILE A CA 1
ATOM 877 C C . ILE A 1 108 ? 5.844 -4.915 -11.776 1.00 97.00 108 ILE A C 1
ATOM 879 O O . ILE A 1 108 ? 6.871 -4.728 -11.124 1.00 97.00 108 ILE A O 1
ATOM 883 N N . ARG A 1 109 ? 5.603 -6.039 -12.451 1.00 95.12 109 ARG A N 1
ATOM 884 C CA . ARG A 1 109 ? 6.547 -7.153 -12.512 1.00 95.12 109 ARG A CA 1
ATOM 885 C C . ARG A 1 109 ? 6.969 -7.408 -13.944 1.00 95.12 109 ARG A C 1
ATOM 887 O O . ARG A 1 109 ? 6.122 -7.564 -14.816 1.00 95.12 109 ARG A O 1
ATOM 894 N N . TYR A 1 110 ? 8.275 -7.495 -14.152 1.00 93.75 110 TYR A N 1
ATOM 895 C CA . TYR A 1 110 ? 8.873 -7.810 -15.441 1.00 93.75 110 TYR A CA 1
ATOM 896 C C . TYR A 1 110 ? 9.637 -9.124 -15.365 1.00 93.75 110 TYR A C 1
ATOM 898 O O . TYR A 1 110 ? 10.515 -9.300 -14.520 1.00 93.75 110 TYR A O 1
ATOM 906 N N . GLU A 1 111 ? 9.374 -10.020 -16.310 1.00 91.44 111 GLU A N 1
ATOM 907 C CA . GLU A 1 111 ? 10.283 -11.141 -16.563 1.00 91.44 111 GLU A CA 1
ATOM 908 C C . GLU A 1 111 ? 11.613 -10.632 -17.130 1.00 91.44 111 GLU A C 1
ATOM 910 O O . GLU A 1 111 ? 12.677 -11.034 -16.666 1.00 91.44 111 GLU A O 1
ATOM 915 N N . GLU A 1 112 ? 11.540 -9.692 -18.079 1.00 92.69 112 GLU A N 1
ATOM 916 C CA . GLU A 1 112 ? 12.678 -8.977 -18.655 1.00 92.69 112 GLU A CA 1
ATOM 917 C C . GLU A 1 112 ? 12.357 -7.474 -18.778 1.00 92.69 112 GLU A C 1
ATOM 919 O O . GLU A 1 112 ? 11.634 -7.026 -19.669 1.00 92.69 112 GLU A O 1
ATOM 924 N N . ALA A 1 113 ? 12.902 -6.668 -17.872 1.00 93.81 113 ALA A N 1
ATOM 925 C CA . ALA A 1 113 ? 12.726 -5.226 -17.831 1.00 93.81 113 ALA A CA 1
ATOM 926 C C . ALA A 1 113 ? 13.645 -4.545 -18.854 1.00 93.81 113 ALA A C 1
ATOM 928 O O . ALA A 1 113 ? 14.872 -4.637 -18.769 1.00 93.81 113 ALA A O 1
ATOM 929 N N . LYS A 1 114 ? 13.052 -3.801 -19.792 1.00 95.25 114 LYS A N 1
ATOM 930 C CA . LYS A 1 114 ? 13.766 -2.923 -20.734 1.00 95.25 114 LYS A CA 1
ATOM 931 C C . LYS A 1 114 ? 13.432 -1.465 -20.406 1.00 95.25 114 LYS A C 1
ATOM 933 O O . LYS A 1 114 ? 12.250 -1.179 -20.207 1.00 95.25 114 LYS A O 1
ATOM 938 N N . PRO A 1 115 ? 14.397 -0.525 -20.395 1.00 95.12 115 PRO A N 1
ATOM 939 C CA . PRO A 1 115 ? 14.142 0.863 -19.993 1.00 95.12 115 PRO A CA 1
ATOM 940 C C . PRO A 1 115 ? 12.990 1.540 -20.747 1.00 95.12 115 PRO A C 1
ATOM 942 O O . PRO A 1 115 ? 12.167 2.217 -20.138 1.00 95.12 115 PRO A O 1
ATOM 945 N N . GLY A 1 116 ? 12.885 1.311 -22.061 1.00 95.00 116 GLY A N 1
ATOM 946 C CA . GLY A 1 116 ? 11.800 1.861 -22.879 1.00 95.00 116 GLY A CA 1
ATOM 947 C C . GLY A 1 116 ? 10.419 1.311 -22.514 1.00 95.00 116 GLY A C 1
ATOM 948 O O . GLY A 1 116 ? 9.468 2.084 -22.432 1.00 95.00 116 GLY A O 1
ATOM 949 N N . ALA A 1 117 ? 10.321 0.005 -22.237 1.00 94.69 117 ALA A N 1
ATOM 950 C CA . ALA A 1 117 ? 9.077 -0.628 -21.799 1.00 94.69 117 ALA A CA 1
ATOM 951 C C . ALA A 1 117 ? 8.658 -0.101 -20.421 1.00 94.69 117 ALA A C 1
ATOM 953 O O . ALA A 1 117 ? 7.550 0.403 -20.273 1.00 94.69 117 ALA A O 1
ATOM 954 N N . VAL A 1 118 ? 9.594 -0.076 -19.461 1.00 96.38 118 VAL A N 1
ATOM 955 C CA . VAL A 1 118 ? 9.344 0.472 -18.119 1.00 96.38 118 VAL A CA 1
ATOM 956 C C . VAL A 1 118 ? 8.884 1.923 -18.185 1.00 96.38 118 VAL A C 1
ATOM 958 O O . VAL A 1 118 ? 7.905 2.290 -17.543 1.00 96.38 118 VAL A O 1
ATOM 961 N N . ARG A 1 119 ? 9.549 2.763 -18.985 1.00 97.06 119 ARG A N 1
ATOM 962 C CA . ARG A 1 119 ? 9.145 4.162 -19.159 1.00 97.06 119 ARG A CA 1
ATOM 963 C C . ARG A 1 119 ? 7.748 4.283 -19.773 1.00 97.06 119 ARG A C 1
ATOM 965 O O . ARG A 1 119 ? 6.979 5.132 -19.329 1.00 97.06 119 ARG A O 1
ATOM 972 N N . GLY A 1 120 ? 7.430 3.466 -20.778 1.00 97.12 120 GLY A N 1
ATOM 973 C CA . GLY A 1 120 ? 6.112 3.436 -21.412 1.00 97.12 120 GLY A CA 1
ATOM 974 C C . GLY A 1 120 ? 5.006 3.078 -20.421 1.00 97.12 120 GLY A C 1
ATOM 975 O O . GLY A 1 120 ? 4.027 3.813 -20.298 1.00 97.12 120 GLY A O 1
ATOM 976 N N . ASP A 1 121 ? 5.214 2.021 -19.642 1.00 97.56 121 ASP A N 1
ATOM 977 C CA . ASP A 1 121 ? 4.253 1.543 -18.649 1.00 97.56 121 ASP A CA 1
ATOM 978 C C . ASP A 1 121 ? 4.083 2.542 -17.501 1.00 97.56 121 ASP A C 1
ATOM 980 O O . ASP A 1 121 ? 2.960 2.876 -17.124 1.00 97.56 121 ASP A O 1
ATOM 984 N N . VAL A 1 122 ? 5.177 3.120 -16.993 1.00 97.81 122 VAL A N 1
ATOM 985 C CA . VAL A 1 122 ? 5.106 4.188 -15.984 1.00 97.81 122 VAL A CA 1
ATOM 986 C C . VAL A 1 122 ? 4.391 5.422 -16.540 1.00 97.81 122 VAL A C 1
ATOM 988 O O . VAL A 1 122 ? 3.603 6.035 -15.824 1.00 97.81 122 VAL A O 1
ATOM 991 N N . SER A 1 123 ? 4.591 5.770 -17.815 1.00 97.69 123 SER A N 1
ATOM 992 C CA . SER A 1 123 ? 3.865 6.872 -18.456 1.00 97.69 123 SER A CA 1
ATOM 993 C C . SER A 1 123 ? 2.366 6.585 -18.571 1.00 97.69 123 SER A C 1
ATOM 995 O O . SER A 1 123 ? 1.556 7.491 -18.370 1.00 97.69 123 SER A O 1
ATOM 997 N N . TYR A 1 124 ? 1.981 5.344 -18.875 1.00 97.81 124 TYR A N 1
ATOM 998 C CA . TYR A 1 124 ? 0.581 4.924 -18.864 1.00 97.81 124 TYR A CA 1
ATOM 999 C C . TYR A 1 124 ? -0.007 4.979 -17.448 1.00 97.81 124 TYR A C 1
ATOM 1001 O O . TYR A 1 124 ? -1.135 5.425 -17.243 1.00 97.81 124 TYR A O 1
ATOM 1009 N N . ILE A 1 125 ? 0.751 4.560 -16.437 1.00 97.50 125 ILE A N 1
ATOM 1010 C CA . ILE A 1 125 ? 0.299 4.631 -15.045 1.00 97.50 125 ILE A CA 1
ATOM 1011 C C . ILE A 1 125 ? 0.116 6.088 -14.625 1.00 97.50 125 ILE A C 1
ATOM 1013 O O . ILE A 1 125 ? -0.920 6.425 -14.052 1.00 97.50 125 ILE A O 1
ATOM 1017 N N . ALA A 1 126 ? 1.065 6.962 -14.962 1.00 97.06 126 ALA A N 1
ATOM 1018 C CA . ALA A 1 126 ? 0.969 8.390 -14.698 1.00 97.06 126 ALA A CA 1
ATOM 1019 C C . ALA A 1 126 ? -0.291 8.998 -15.328 1.00 97.06 126 ALA A C 1
ATOM 1021 O O . ALA A 1 126 ? -1.051 9.660 -14.627 1.00 97.06 126 ALA A O 1
ATOM 1022 N N . SER A 1 127 ? -0.610 8.692 -16.589 1.00 96.06 127 SER A N 1
ATOM 1023 C CA . SER A 1 127 ? -1.817 9.235 -17.236 1.00 96.06 127 SER A CA 1
ATOM 1024 C C . SER A 1 127 ? -3.133 8.810 -16.564 1.00 96.06 127 SER A C 1
ATOM 1026 O O . SER A 1 127 ? -4.128 9.527 -16.651 1.00 96.06 127 SER A O 1
ATOM 1028 N N . ASN A 1 128 ? -3.142 7.680 -15.851 1.00 95.62 128 ASN A N 1
ATOM 1029 C CA . ASN A 1 128 ? -4.320 7.165 -15.148 1.00 95.62 128 ASN A CA 1
ATOM 1030 C C . ASN A 1 128 ? -4.356 7.527 -13.654 1.00 95.62 128 ASN A C 1
ATOM 1032 O O . ASN A 1 128 ? -5.423 7.511 -13.026 1.00 95.62 128 ASN A O 1
ATOM 1036 N N . MET A 1 129 ? -3.201 7.810 -13.050 1.00 93.94 129 MET A N 1
ATOM 1037 C CA . MET A 1 129 ? -3.062 7.930 -11.599 1.00 93.94 129 MET A CA 1
ATOM 1038 C C . MET A 1 129 ? -2.525 9.271 -11.108 1.00 93.94 129 MET A C 1
ATOM 1040 O O . MET A 1 129 ? -2.707 9.550 -9.923 1.00 93.94 129 MET A O 1
ATOM 1044 N N . ASP A 1 130 ? -1.953 10.109 -11.978 1.00 94.88 130 ASP A N 1
ATOM 1045 C CA . ASP A 1 130 ? -1.420 11.430 -11.632 1.00 94.88 130 ASP A CA 1
ATOM 1046 C C . ASP A 1 130 ? -2.550 12.400 -11.260 1.00 94.88 130 ASP A C 1
ATOM 1048 O O . ASP A 1 130 ? -3.149 13.091 -12.089 1.00 94.88 130 ASP A O 1
ATOM 1052 N N . ARG A 1 131 ? -2.887 12.409 -9.971 1.00 93.56 131 ARG A N 1
ATOM 1053 C CA . ARG A 1 131 ? -3.899 13.288 -9.389 1.00 93.56 131 ARG A CA 1
ATOM 1054 C C . ARG A 1 131 ? -3.261 14.181 -8.347 1.00 93.56 131 ARG A C 1
ATOM 1056 O O . ARG A 1 131 ? -2.416 13.754 -7.563 1.00 93.56 131 ARG A O 1
ATOM 1063 N N . GLU A 1 132 ? -3.724 15.416 -8.314 1.00 93.44 132 GLU A N 1
ATOM 1064 C CA . GLU A 1 132 ? -3.269 16.398 -7.344 1.00 93.44 132 GLU A CA 1
ATOM 1065 C C . GLU A 1 132 ? -3.511 15.935 -5.912 1.00 93.44 132 GLU A C 1
ATOM 1067 O O . GLU A 1 132 ? -4.554 15.364 -5.585 1.00 93.44 132 GLU A O 1
ATOM 1072 N N . GLY A 1 133 ? -2.492 16.130 -5.078 1.00 88.94 133 GLY A N 1
ATOM 1073 C CA . GLY A 1 133 ? -2.509 15.724 -3.680 1.00 88.94 133 GLY A CA 1
ATOM 1074 C C . GLY A 1 133 ? -2.394 14.218 -3.453 1.00 88.94 133 GLY A C 1
ATOM 1075 O O . GLY A 1 133 ? -2.249 13.828 -2.302 1.00 88.94 133 GLY A O 1
ATOM 1076 N N . SER A 1 134 ? -2.427 13.371 -4.488 1.00 93.25 134 SER A N 1
ATOM 1077 C CA . SER A 1 134 ? -2.274 11.923 -4.313 1.00 93.25 134 SER A CA 1
ATOM 1078 C C . SER A 1 134 ? -0.836 11.525 -3.980 1.00 93.25 134 SER A C 1
ATOM 1080 O O . SER A 1 134 ? 0.118 12.207 -4.361 1.00 93.25 134 SER A O 1
ATOM 1082 N N . ILE A 1 135 ? -0.690 10.413 -3.261 1.00 94.62 135 ILE A N 1
ATOM 1083 C CA . ILE A 1 135 ? 0.598 9.760 -3.023 1.00 94.62 135 ILE A CA 1
ATOM 1084 C C . ILE A 1 135 ? 0.592 8.424 -3.758 1.00 94.62 135 ILE A C 1
ATOM 1086 O O . ILE A 1 135 ? -0.308 7.608 -3.555 1.00 94.62 135 ILE A O 1
ATOM 1090 N N . VAL A 1 136 ? 1.600 8.209 -4.599 1.00 96.88 136 VAL A N 1
ATOM 1091 C CA . VAL A 1 136 ? 1.777 6.981 -5.374 1.00 96.88 136 VAL A CA 1
ATOM 1092 C C . VAL A 1 136 ? 3.110 6.340 -5.010 1.00 96.88 136 VAL A C 1
ATOM 1094 O O . VAL A 1 136 ? 4.154 6.983 -5.054 1.00 96.88 136 VAL A O 1
ATOM 1097 N N . ILE A 1 137 ? 3.085 5.057 -4.672 1.00 97.50 137 ILE A N 1
ATOM 1098 C CA . ILE A 1 137 ? 4.281 4.227 -4.536 1.00 97.50 137 ILE A CA 1
ATOM 1099 C C . ILE A 1 137 ? 4.320 3.290 -5.738 1.00 97.50 137 ILE A C 1
ATOM 1101 O O . ILE A 1 137 ? 3.414 2.476 -5.909 1.00 97.50 137 ILE A O 1
ATOM 1105 N N . LEU A 1 138 ? 5.354 3.403 -6.565 1.00 97.50 138 LEU A N 1
ATOM 1106 C CA . LEU A 1 138 ? 5.603 2.511 -7.693 1.00 97.50 138 LEU A CA 1
ATOM 1107 C C . LEU A 1 138 ? 6.624 1.451 -7.285 1.00 97.50 138 LEU A C 1
ATOM 1109 O O . LEU A 1 138 ? 7.791 1.769 -7.088 1.00 97.50 138 LEU A O 1
ATOM 1113 N N . GLU A 1 139 ? 6.188 0.202 -7.173 1.00 97.00 139 GLU A N 1
ATOM 1114 C CA . GLU A 1 139 ? 7.036 -0.967 -6.935 1.00 97.00 139 GLU A CA 1
ATOM 1115 C C . GLU A 1 139 ? 7.323 -1.635 -8.288 1.00 97.00 139 GLU A C 1
ATOM 1117 O O . GLU A 1 139 ? 6.432 -2.226 -8.898 1.00 97.00 139 GLU A O 1
ATOM 1122 N N . ILE A 1 140 ? 8.556 -1.492 -8.779 1.00 96.19 140 ILE A N 1
ATOM 1123 C CA . ILE A 1 140 ? 9.018 -2.040 -10.058 1.00 96.19 140 ILE A CA 1
ATOM 1124 C C . ILE A 1 140 ? 9.976 -3.194 -9.766 1.00 96.19 140 ILE A C 1
ATOM 1126 O O . ILE A 1 140 ? 11.109 -2.976 -9.333 1.00 96.19 140 ILE A O 1
ATOM 1130 N N . GLU A 1 141 ? 9.520 -4.414 -10.021 1.00 94.44 141 GLU A N 1
ATOM 1131 C CA . GLU A 1 141 ? 10.229 -5.659 -9.723 1.00 94.44 141 GLU A CA 1
ATOM 1132 C C . GLU A 1 141 ? 10.528 -6.435 -11.011 1.00 94.44 141 GLU A C 1
ATOM 1134 O O . GLU A 1 141 ? 9.756 -6.382 -11.973 1.00 94.44 141 GLU A O 1
ATOM 1139 N N . GLY A 1 142 ? 11.627 -7.189 -11.046 1.00 93.75 142 GLY A N 1
ATOM 1140 C CA . GLY A 1 142 ? 11.925 -8.060 -12.183 1.00 93.75 142 GLY A CA 1
ATOM 1141 C C . GLY A 1 142 ? 13.405 -8.277 -12.453 1.00 93.75 142 GLY A C 1
ATOM 1142 O O . GLY A 1 142 ? 14.260 -7.948 -11.633 1.00 93.75 142 GLY A O 1
ATOM 1143 N N . LYS A 1 143 ? 13.720 -8.810 -13.636 1.00 92.50 143 LYS A N 1
ATOM 1144 C CA . LYS A 1 143 ? 15.107 -8.971 -14.096 1.00 92.50 143 LYS A CA 1
ATOM 1145 C C . LYS A 1 143 ? 15.448 -7.943 -15.161 1.00 92.50 143 LYS A C 1
ATOM 1147 O O . LYS A 1 143 ? 14.642 -7.675 -16.040 1.00 92.50 143 LYS A O 1
ATOM 1152 N N . ILE A 1 144 ? 16.644 -7.376 -15.107 1.00 92.50 144 ILE A N 1
ATOM 1153 C CA . ILE A 1 144 ? 17.152 -6.439 -16.110 1.00 92.50 144 ILE A CA 1
ATOM 1154 C C . ILE A 1 144 ? 17.409 -7.195 -17.411 1.00 92.50 144 ILE A C 1
ATOM 1156 O O . ILE A 1 144 ? 18.097 -8.218 -17.407 1.00 92.50 144 ILE A O 1
ATOM 1160 N N . GLY A 1 145 ? 16.881 -6.663 -18.512 1.00 90.12 145 GLY A N 1
ATOM 1161 C CA . GLY A 1 145 ? 17.106 -7.206 -19.842 1.00 90.12 145 GLY A CA 1
ATOM 1162 C C . GLY A 1 145 ? 18.550 -7.115 -20.305 1.00 90.12 145 GLY A C 1
ATOM 1163 O O . GLY A 1 145 ? 19.338 -6.281 -19.846 1.00 90.12 145 GLY A O 1
ATOM 1164 N N . SER A 1 146 ? 18.895 -7.990 -21.243 1.00 88.06 146 SER A N 1
ATOM 1165 C CA . SER A 1 146 ? 20.266 -8.092 -21.749 1.00 88.06 146 SER A CA 1
ATOM 1166 C C . SER A 1 146 ? 20.735 -6.762 -22.347 1.00 88.06 146 SER A C 1
ATOM 1168 O O . SER A 1 146 ? 20.007 -6.123 -23.104 1.00 88.06 146 SER A O 1
ATOM 1170 N N . GLY A 1 147 ? 21.961 -6.346 -22.020 1.00 86.56 147 GLY A N 1
ATOM 1171 C CA . GLY A 1 147 ? 22.551 -5.098 -22.522 1.00 86.56 147 GLY A CA 1
ATOM 1172 C C . GLY A 1 147 ? 22.175 -3.835 -21.739 1.00 86.56 147 GLY A C 1
ATOM 1173 O O . GLY A 1 147 ? 22.660 -2.761 -22.084 1.00 86.56 147 GLY A O 1
ATOM 1174 N N . TYR A 1 148 ? 21.376 -3.955 -20.674 1.00 89.75 148 TYR A N 1
ATOM 1175 C CA . TYR A 1 148 ? 21.010 -2.839 -19.802 1.00 89.75 148 TYR A CA 1
ATOM 1176 C C . TYR A 1 148 ? 21.578 -2.984 -18.388 1.00 89.75 148 TYR A C 1
ATOM 1178 O O . TYR A 1 148 ? 22.022 -4.041 -17.937 1.00 89.75 148 TYR A O 1
ATOM 1186 N N . SER A 1 149 ? 21.540 -1.880 -17.659 1.00 86.38 149 SER A N 1
ATOM 1187 C CA . SER A 1 149 ? 21.944 -1.743 -16.272 1.00 86.38 149 SER A CA 1
ATOM 1188 C C . SER A 1 149 ? 20.868 -1.001 -15.481 1.00 86.38 149 SER A C 1
ATOM 1190 O O . SER A 1 149 ? 20.013 -0.314 -16.032 1.00 86.38 149 SER A O 1
ATOM 1192 N N . THR A 1 150 ? 20.935 -1.068 -14.152 1.00 83.00 150 THR A N 1
ATOM 1193 C CA . THR A 1 150 ? 19.999 -0.357 -13.267 1.00 83.00 150 THR A CA 1
ATOM 1194 C C . THR A 1 150 ? 20.000 1.160 -13.501 1.00 83.00 150 THR A C 1
ATOM 1196 O O . THR A 1 150 ? 18.987 1.815 -13.279 1.00 83.00 150 THR A O 1
ATOM 1199 N N . ARG A 1 151 ? 21.119 1.729 -13.978 1.00 84.88 151 ARG A N 1
ATOM 1200 C CA . ARG A 1 151 ? 21.239 3.170 -14.256 1.00 84.88 151 ARG A CA 1
ATOM 1201 C C . ARG A 1 151 ? 20.361 3.613 -15.426 1.00 84.88 151 ARG A C 1
ATOM 1203 O O . ARG A 1 151 ? 19.883 4.743 -15.411 1.00 84.88 151 ARG A O 1
ATOM 1210 N N . ASP A 1 152 ? 20.101 2.722 -16.379 1.00 87.31 152 ASP A N 1
ATOM 1211 C CA . ASP A 1 152 ? 19.350 3.038 -17.598 1.00 87.31 152 ASP A CA 1
ATOM 1212 C C . ASP A 1 152 ? 17.855 3.272 -17.332 1.00 87.31 152 ASP A C 1
ATOM 1214 O O . ASP A 1 152 ? 17.175 3.908 -18.131 1.00 87.31 152 ASP A O 1
ATOM 1218 N N . PHE A 1 153 ? 17.335 2.812 -16.190 1.00 90.19 153 PHE A N 1
ATOM 1219 C CA . PHE A 1 153 ? 15.938 3.015 -15.792 1.00 90.19 153 PHE A CA 1
ATOM 1220 C C . PHE A 1 153 ? 15.675 4.395 -15.168 1.00 90.19 153 PHE A C 1
ATOM 1222 O O . PHE A 1 153 ? 14.515 4.742 -14.992 1.00 90.19 153 PHE A O 1
ATOM 1229 N N . ASN A 1 154 ? 16.725 5.159 -14.828 1.00 90.19 154 ASN A N 1
ATOM 1230 C CA . ASN A 1 154 ? 16.700 6.529 -14.292 1.00 90.19 154 ASN A CA 1
ATOM 1231 C C . ASN A 1 154 ? 15.449 6.893 -13.454 1.00 90.19 154 ASN A C 1
ATOM 1233 O O . ASN A 1 154 ? 14.487 7.488 -13.943 1.00 90.19 154 ASN A O 1
ATOM 1237 N N . ILE A 1 155 ? 15.505 6.604 -12.149 1.00 89.88 155 ILE A N 1
ATOM 1238 C CA . ILE A 1 155 ? 14.409 6.826 -11.183 1.00 89.88 155 ILE A CA 1
ATOM 1239 C C . ILE A 1 155 ? 13.850 8.253 -11.245 1.00 89.88 155 ILE A C 1
ATOM 1241 O O . ILE A 1 155 ? 12.639 8.466 -11.179 1.00 89.88 155 ILE A O 1
ATOM 1245 N N . THR A 1 156 ? 14.733 9.241 -11.391 1.00 92.19 156 THR A N 1
ATOM 1246 C CA . THR A 1 156 ? 14.359 10.656 -11.432 1.00 92.19 156 THR A CA 1
ATOM 1247 C C . THR A 1 156 ? 13.498 10.969 -12.651 1.00 92.19 156 THR A C 1
ATOM 1249 O O . THR A 1 156 ? 12.558 11.755 -12.549 1.00 92.19 156 THR A O 1
ATOM 1252 N N . GLU A 1 157 ? 13.784 10.355 -13.798 1.00 93.88 157 GLU A N 1
ATOM 1253 C CA . GLU A 1 157 ? 12.960 10.515 -14.997 1.00 93.88 157 GLU A CA 1
ATOM 1254 C C . GLU A 1 157 ? 11.604 9.833 -14.852 1.00 93.88 157 GLU A C 1
ATOM 1256 O O . GLU A 1 157 ? 10.597 10.446 -15.196 1.00 93.88 157 GLU A O 1
ATOM 1261 N N . LEU A 1 158 ? 11.558 8.625 -14.283 1.00 95.44 158 LEU A N 1
ATOM 1262 C CA . LEU A 1 158 ? 10.293 7.932 -14.019 1.00 95.44 158 LEU A CA 1
ATOM 1263 C C . LEU A 1 158 ? 9.400 8.740 -13.075 1.00 95.44 158 LEU A C 1
ATOM 1265 O O . LEU A 1 158 ? 8.210 8.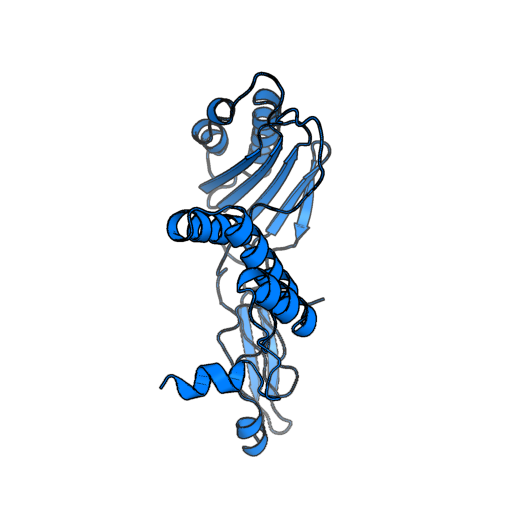902 -13.332 1.00 95.44 158 LEU A O 1
ATOM 1269 N N . ARG A 1 159 ? 9.982 9.317 -12.020 1.00 95.19 159 ARG A N 1
ATOM 1270 C CA . ARG A 1 159 ? 9.263 10.189 -11.087 1.00 95.19 159 ARG A CA 1
ATOM 1271 C C . ARG A 1 159 ? 8.718 11.444 -11.772 1.00 95.19 159 ARG A C 1
ATOM 1273 O O . ARG A 1 159 ? 7.599 11.844 -11.477 1.00 95.19 159 ARG A O 1
ATOM 1280 N N . ARG A 1 160 ? 9.477 12.051 -12.695 1.00 95.44 160 ARG A N 1
ATOM 1281 C CA . ARG A 1 160 ? 9.064 13.255 -13.447 1.00 95.44 160 ARG A CA 1
ATOM 1282 C C . ARG A 1 160 ? 7.870 13.033 -14.375 1.00 95.44 160 ARG A C 1
ATOM 1284 O O . ARG A 1 160 ? 7.281 14.015 -14.812 1.00 95.44 160 ARG A O 1
ATOM 1291 N N . LEU A 1 161 ? 7.512 11.783 -14.674 1.00 96.81 161 LEU A N 1
ATOM 1292 C CA . LEU A 1 161 ? 6.292 11.477 -15.426 1.00 96.81 161 LEU A CA 1
ATOM 1293 C C . LEU A 1 161 ? 5.022 11.831 -14.637 1.00 96.81 161 LEU A C 1
ATOM 1295 O O . LEU A 1 161 ? 3.973 12.022 -15.242 1.00 96.81 161 LEU A O 1
ATOM 1299 N N . PHE A 1 162 ? 5.122 11.961 -13.312 1.00 97.25 162 PHE A N 1
ATOM 1300 C CA . PHE A 1 162 ? 4.045 12.428 -12.448 1.00 97.25 162 PHE A CA 1
ATOM 1301 C C . PHE A 1 162 ? 4.268 13.898 -12.117 1.00 97.25 162 PHE A C 1
ATOM 1303 O O . PHE A 1 162 ? 5.272 14.277 -11.512 1.00 97.25 162 PHE A O 1
ATOM 1310 N N . SER A 1 163 ? 3.324 14.731 -12.533 1.00 95.38 163 SER A N 1
ATOM 1311 C CA . SER A 1 163 ? 3.407 16.185 -12.414 1.00 95.38 163 SER A CA 1
ATOM 1312 C C . SER A 1 163 ? 2.603 16.741 -11.237 1.00 95.38 163 SER A C 1
ATOM 1314 O O . SER A 1 163 ? 2.877 17.853 -10.787 1.00 95.38 163 SER A O 1
ATOM 1316 N N . ARG A 1 164 ? 1.623 15.983 -10.726 1.00 95.19 164 ARG A N 1
ATOM 1317 C CA . ARG A 1 164 ? 0.656 16.438 -9.710 1.00 95.19 164 ARG A CA 1
ATOM 1318 C C . ARG A 1 164 ? 0.678 15.592 -8.437 1.00 95.19 164 ARG A C 1
ATOM 1320 O O . ARG A 1 164 ? 0.385 16.108 -7.358 1.00 95.19 164 ARG A O 1
ATOM 1327 N N . ALA A 1 165 ? 0.985 14.306 -8.559 1.00 95.69 165 ALA A N 1
ATOM 1328 C CA . ALA A 1 165 ? 1.110 13.374 -7.451 1.00 95.69 165 ALA A CA 1
ATOM 1329 C C . ALA A 1 165 ? 2.503 13.441 -6.810 1.00 95.69 165 ALA A C 1
ATOM 1331 O O . ALA A 1 165 ? 3.516 13.641 -7.482 1.00 95.69 165 ALA A O 1
ATOM 1332 N N . TRP A 1 166 ? 2.572 13.191 -5.503 1.00 95.31 166 TRP A N 1
ATOM 1333 C CA . TRP A 1 166 ? 3.839 12.847 -4.870 1.00 95.31 166 TRP A CA 1
ATOM 1334 C C . TRP A 1 166 ? 4.129 11.369 -5.129 1.00 95.31 166 TRP A C 1
ATOM 1336 O O . TRP A 1 166 ? 3.288 10.517 -4.843 1.00 95.31 166 TRP A O 1
ATOM 1346 N N . VAL A 1 167 ? 5.307 11.063 -5.672 1.00 96.12 167 VAL A N 1
ATOM 1347 C CA . VAL A 1 167 ? 5.650 9.699 -6.091 1.00 96.12 167 VAL A CA 1
ATOM 1348 C C . VAL A 1 167 ? 6.954 9.222 -5.473 1.00 96.12 167 VAL A C 1
ATOM 1350 O O . VAL A 1 167 ? 7.980 9.900 -5.574 1.00 96.12 167 VAL A O 1
ATOM 1353 N N . ASP A 1 168 ? 6.891 8.029 -4.885 1.00 95.31 168 ASP A N 1
ATOM 1354 C CA . ASP A 1 168 ? 8.029 7.212 -4.470 1.00 95.31 168 ASP A CA 1
ATOM 1355 C C . ASP A 1 168 ? 8.203 6.066 -5.474 1.00 95.31 168 ASP A C 1
ATOM 1357 O O . ASP A 1 168 ? 7.261 5.322 -5.742 1.00 95.31 168 ASP A O 1
ATOM 1361 N N . VAL A 1 169 ? 9.394 5.935 -6.055 1.00 95.31 169 VAL A N 1
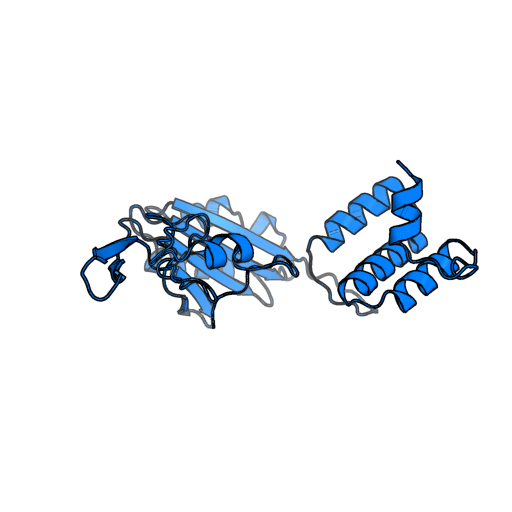ATOM 1362 C CA . VAL A 1 169 ? 9.700 4.893 -7.044 1.00 95.31 169 VAL A CA 1
ATOM 1363 C C . VAL A 1 169 ? 10.703 3.931 -6.428 1.00 95.31 169 VAL A C 1
ATOM 1365 O O . VAL A 1 169 ? 11.844 4.297 -6.149 1.00 95.31 169 VAL A O 1
ATOM 1368 N N . ARG A 1 170 ? 10.277 2.683 -6.262 1.00 93.31 170 ARG A N 1
ATOM 1369 C CA . ARG A 1 170 ? 11.058 1.586 -5.697 1.00 93.31 170 ARG A CA 1
ATOM 1370 C C . ARG A 1 170 ? 11.420 0.625 -6.813 1.00 93.31 170 ARG A C 1
ATOM 1372 O O . ARG A 1 170 ? 10.548 0.004 -7.412 1.00 93.31 170 ARG A O 1
ATOM 1379 N N . LEU A 1 171 ? 12.712 0.534 -7.104 1.00 92.00 171 LEU A N 1
ATOM 1380 C CA . LEU A 1 171 ? 13.253 -0.339 -8.140 1.00 92.00 171 LEU A CA 1
ATOM 1381 C C . LEU A 1 171 ? 13.980 -1.517 -7.502 1.00 92.00 171 LEU A C 1
ATOM 1383 O O . LEU A 1 171 ? 15.012 -1.346 -6.856 1.00 92.00 171 LEU A O 1
ATOM 1387 N N . SER A 1 172 ? 13.454 -2.707 -7.756 1.00 91.69 172 SER A N 1
ATOM 1388 C CA . SER A 1 172 ? 13.992 -3.9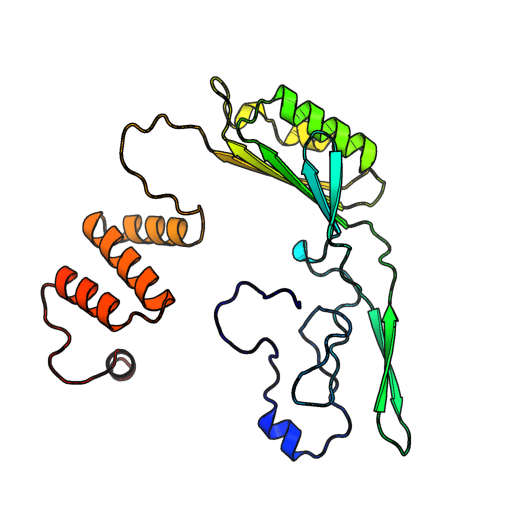95 -7.331 1.00 91.69 172 SER A CA 1
ATOM 1389 C C . SER A 1 172 ? 14.234 -4.850 -8.575 1.00 91.69 172 SER A C 1
ATOM 1391 O O . SER A 1 172 ? 13.513 -5.807 -8.846 1.00 91.69 172 SER A O 1
ATOM 1393 N N . LEU A 1 173 ? 15.224 -4.441 -9.379 1.00 90.50 173 LEU A N 1
ATOM 1394 C CA . LEU A 1 173 ? 15.598 -5.113 -10.624 1.00 90.50 173 LEU A CA 1
ATOM 1395 C C . LEU A 1 173 ? 16.924 -5.868 -10.473 1.00 90.50 173 LEU A C 1
ATOM 1397 O O . LEU A 1 173 ? 17.966 -5.262 -10.211 1.00 90.50 173 LEU A O 1
ATOM 1401 N N . GLU A 1 174 ? 16.896 -7.179 -10.694 1.00 86.62 174 GLU A N 1
ATOM 1402 C CA . GLU A 1 174 ? 18.062 -8.061 -10.597 1.00 86.62 174 GLU A CA 1
ATOM 1403 C C . GLU A 1 174 ? 18.762 -8.203 -11.952 1.00 86.62 174 GLU A C 1
ATOM 1405 O O . GLU A 1 174 ? 18.112 -8.338 -12.986 1.00 86.62 174 GLU A O 1
ATOM 1410 N N . ARG A 1 175 ? 20.099 -8.215 -11.995 1.00 77.81 175 ARG A N 1
ATOM 1411 C CA . ARG A 1 175 ? 20.800 -8.563 -13.242 1.00 77.81 175 ARG A CA 1
ATOM 1412 C C . ARG A 1 175 ? 20.651 -10.059 -13.496 1.00 77.81 175 ARG A C 1
ATOM 1414 O O . ARG A 1 175 ? 21.021 -10.857 -12.640 1.00 77.81 175 ARG A O 1
ATOM 1421 N N . GLY A 1 176 ? 20.176 -10.433 -14.683 1.00 57.75 176 GLY A N 1
ATOM 1422 C CA . GLY A 1 176 ? 20.237 -11.815 -15.149 1.00 57.75 176 GLY A CA 1
ATOM 1423 C C . GLY A 1 176 ? 21.693 -12.251 -15.306 1.00 57.75 176 GLY A C 1
ATOM 1424 O O . GLY A 1 176 ? 22.308 -12.012 -16.341 1.00 57.75 176 GLY A O 1
ATOM 1425 N N . GLY A 1 177 ? 22.273 -12.845 -14.266 1.00 45.25 177 GLY A N 1
ATOM 1426 C CA . GLY A 1 177 ? 23.534 -13.564 -14.376 1.00 45.25 177 GLY A CA 1
ATOM 1427 C C . GLY A 1 177 ? 23.281 -14.888 -15.086 1.00 45.25 177 GLY A C 1
ATOM 1428 O O . GLY A 1 177 ? 22.429 -15.662 -14.656 1.00 45.25 177 GLY A O 1
ATOM 1429 N N . GLY A 1 178 ? 24.007 -15.158 -16.170 1.00 41.62 178 GLY A N 1
ATOM 1430 C CA . GLY A 1 178 ? 24.117 -16.515 -16.690 1.00 41.62 178 GLY A CA 1
ATOM 1431 C C . GLY A 1 178 ? 24.820 -17.384 -15.651 1.00 41.62 178 GLY A C 1
ATOM 1432 O O . GLY A 1 178 ? 26.042 -17.353 -15.554 1.00 41.62 178 GLY A O 1
ATOM 1433 N N . SER A 1 179 ? 24.060 -18.137 -14.862 1.00 34.62 179 SER A N 1
ATOM 1434 C CA . SER A 1 179 ? 24.581 -19.200 -14.008 1.00 34.62 179 SER A CA 1
ATOM 1435 C C . SER A 1 179 ? 24.314 -20.549 -14.665 1.00 34.62 179 SER A C 1
ATOM 1437 O O . SER A 1 179 ? 23.224 -21.116 -14.624 1.00 34.62 179 SER A O 1
ATOM 1439 N N . VAL A 1 180 ? 25.377 -21.061 -15.278 1.00 35.06 180 VAL A N 1
ATOM 1440 C CA . VAL A 1 180 ? 25.643 -22.493 -15.356 1.00 35.06 180 VAL A CA 1
ATOM 1441 C C . VAL A 1 180 ? 25.618 -23.041 -13.923 1.00 35.06 180 VAL A C 1
ATOM 1443 O O . VAL A 1 180 ? 26.445 -22.643 -13.113 1.00 35.06 180 VAL A O 1
ATOM 1446 N N . GLY A 1 181 ? 24.687 -23.954 -1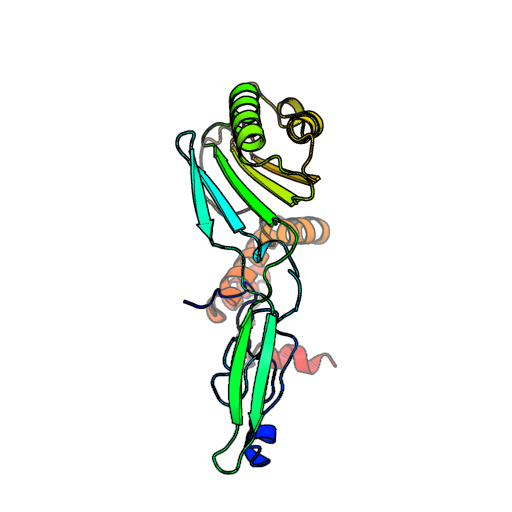3.639 1.00 32.53 181 GLY A N 1
ATOM 1447 C CA . GLY A 1 181 ? 24.771 -24.906 -12.526 1.00 32.53 181 GLY A CA 1
ATOM 1448 C C . GLY A 1 181 ? 24.356 -24.410 -11.135 1.00 32.53 181 GLY A C 1
ATOM 1449 O O . GLY A 1 181 ? 24.922 -23.472 -10.589 1.00 32.53 181 GLY A O 1
ATOM 1450 N N . GLY A 1 182 ? 23.431 -25.155 -10.522 1.00 28.66 182 GLY A N 1
ATOM 1451 C CA . GLY A 1 182 ? 23.222 -25.182 -9.071 1.00 28.66 182 GLY A CA 1
ATOM 1452 C C . GLY A 1 182 ? 22.086 -24.292 -8.584 1.00 28.66 182 GLY A C 1
ATOM 1453 O O . GLY A 1 182 ? 22.280 -23.122 -8.275 1.00 28.66 182 GLY A O 1
ATOM 1454 N N . GLY A 1 183 ? 20.886 -24.864 -8.490 1.00 35.88 183 GLY A N 1
ATOM 1455 C CA . GLY A 1 183 ? 19.756 -24.207 -7.850 1.00 35.88 183 GLY A CA 1
ATOM 1456 C C . GLY A 1 183 ? 19.987 -24.003 -6.356 1.00 35.88 183 GLY A C 1
ATOM 1457 O O . GLY A 1 183 ? 20.339 -24.950 -5.669 1.00 35.88 183 GLY A O 1
ATOM 1458 N N . VAL A 1 184 ? 19.714 -22.787 -5.882 1.00 34.47 184 VAL A N 1
ATOM 1459 C CA . VAL A 1 184 ? 18.892 -22.500 -4.696 1.00 34.47 184 VAL A CA 1
ATOM 1460 C C . VAL A 1 184 ? 18.214 -21.152 -4.969 1.00 34.47 184 VAL A C 1
ATOM 1462 O O . VAL A 1 184 ? 18.861 -20.109 -4.998 1.00 34.47 184 VAL A O 1
ATOM 1465 N N . GLN A 1 185 ? 16.907 -21.177 -5.222 1.00 42.34 185 GLN A N 1
ATOM 1466 C CA . GLN A 1 185 ? 16.042 -19.997 -5.160 1.00 42.34 185 GLN A CA 1
ATOM 1467 C C . GLN A 1 185 ? 15.734 -19.713 -3.688 1.00 42.34 185 GLN A C 1
ATOM 1469 O O . GLN A 1 185 ? 14.954 -20.474 -3.132 1.00 42.34 185 GLN A O 1
ATOM 1474 N N . VAL A 1 186 ? 16.248 -18.629 -3.089 1.00 37.59 186 VAL A N 1
ATOM 1475 C CA . VAL A 1 186 ? 15.576 -17.937 -1.967 1.00 37.59 186 VAL A CA 1
ATOM 1476 C C . VAL A 1 186 ? 15.984 -16.452 -1.919 1.00 37.59 186 VAL A C 1
ATOM 1478 O O . VAL A 1 186 ? 17.135 -16.122 -1.670 1.00 37.59 186 VAL A O 1
ATOM 1481 N N . PHE A 1 187 ? 14.991 -15.595 -2.170 1.00 36.34 187 PHE A N 1
ATOM 1482 C CA . PHE A 1 187 ? 14.726 -14.234 -1.675 1.00 36.34 187 PHE A CA 1
ATOM 1483 C C . PHE A 1 187 ? 15.838 -13.408 -0.998 1.00 36.34 187 PHE A C 1
ATOM 1485 O O . PHE A 1 187 ? 16.282 -13.723 0.106 1.00 36.34 187 PHE A O 1
ATOM 1492 N N . GLY A 1 188 ? 16.079 -12.215 -1.560 1.00 38.19 188 GLY A N 1
ATOM 1493 C CA . GLY A 1 188 ? 16.705 -11.083 -0.875 1.00 38.19 188 GLY A CA 1
ATOM 1494 C C . GLY A 1 188 ? 15.845 -10.559 0.277 1.00 38.19 188 GLY A C 1
ATOM 1495 O O . GLY A 1 188 ? 15.020 -9.661 0.113 1.00 38.19 188 GLY A O 1
ATOM 1496 N N . GLY A 1 189 ? 16.013 -11.166 1.448 1.00 54.22 189 GLY A N 1
ATOM 1497 C CA . GLY A 1 189 ? 15.401 -10.780 2.719 1.00 54.22 189 GLY A CA 1
ATOM 1498 C C . GLY A 1 189 ? 16.441 -10.725 3.838 1.00 54.22 189 GLY A C 1
ATOM 1499 O O . GLY A 1 189 ? 17.638 -10.800 3.584 1.00 54.22 189 GLY A O 1
ATOM 1500 N N . ILE A 1 190 ? 15.984 -10.630 5.093 1.00 54.53 190 ILE A N 1
ATOM 1501 C CA . ILE A 1 190 ? 16.812 -10.600 6.320 1.00 54.53 190 ILE A CA 1
ATOM 1502 C C . ILE A 1 190 ? 17.951 -11.642 6.300 1.00 54.53 190 ILE A C 1
ATOM 1504 O O . ILE A 1 190 ? 19.027 -11.366 6.821 1.00 54.53 190 ILE A O 1
ATOM 1508 N N . ASN A 1 191 ? 17.764 -12.787 5.638 1.00 62.56 191 ASN A N 1
ATOM 1509 C CA . ASN A 1 191 ? 18.788 -13.816 5.451 1.00 62.56 191 ASN A CA 1
ATOM 1510 C C . ASN A 1 191 ? 20.058 -13.313 4.738 1.00 62.56 191 ASN A C 1
ATOM 1512 O O . ASN A 1 191 ? 21.146 -13.723 5.129 1.00 62.56 191 ASN A O 1
ATOM 1516 N N . ASP A 1 192 ? 19.964 -12.399 3.768 1.00 67.38 192 ASP A N 1
ATOM 1517 C CA . ASP A 1 192 ? 21.138 -11.800 3.114 1.00 67.38 192 ASP A CA 1
ATOM 1518 C C . ASP A 1 192 ? 21.862 -10.818 4.036 1.00 67.38 192 ASP A C 1
ATOM 1520 O O . ASP A 1 192 ? 23.092 -10.792 4.076 1.00 67.38 192 ASP A O 1
ATOM 1524 N N . ILE A 1 193 ? 21.107 -10.059 4.837 1.00 68.31 193 ILE A N 1
ATOM 1525 C CA . ILE A 1 193 ? 21.661 -9.152 5.852 1.00 68.31 193 ILE A CA 1
ATOM 1526 C C . ILE A 1 193 ? 22.393 -9.964 6.926 1.00 68.31 193 ILE A C 1
ATOM 1528 O O . ILE A 1 193 ? 23.527 -9.641 7.279 1.00 68.31 193 ILE A O 1
ATOM 1532 N N . ILE A 1 194 ? 21.777 -11.046 7.412 1.00 66.88 194 ILE A N 1
ATOM 1533 C CA . ILE A 1 194 ? 22.385 -11.965 8.380 1.00 66.88 194 ILE A CA 1
ATOM 1534 C C . ILE A 1 194 ? 23.615 -12.631 7.761 1.00 66.88 194 ILE A C 1
ATOM 1536 O O . ILE A 1 194 ? 24.674 -12.631 8.381 1.00 66.88 194 ILE A O 1
ATOM 1540 N N . ARG A 1 195 ? 23.533 -13.128 6.522 1.00 77.44 195 ARG A N 1
ATOM 1541 C CA . ARG A 1 195 ? 24.665 -13.749 5.823 1.00 77.44 195 ARG A CA 1
ATOM 1542 C C . ARG A 1 195 ? 25.826 -12.768 5.654 1.00 77.44 195 ARG A C 1
ATOM 1544 O O . ARG A 1 195 ? 26.972 -13.139 5.888 1.00 77.44 195 ARG A O 1
ATOM 1551 N N . GLN A 1 196 ? 25.555 -11.513 5.304 1.00 75.69 196 GLN A N 1
ATOM 1552 C CA . GLN A 1 196 ? 26.578 -10.474 5.176 1.00 75.69 196 GLN A CA 1
ATOM 1553 C C . GLN A 1 196 ? 27.192 -10.103 6.536 1.00 75.69 196 GLN A C 1
ATOM 1555 O O . GLN A 1 196 ? 28.415 -9.977 6.643 1.00 75.69 196 GLN A O 1
ATOM 1560 N N . ALA A 1 197 ? 26.376 -10.007 7.590 1.00 74.44 197 ALA A N 1
ATOM 1561 C CA . ALA A 1 197 ? 26.848 -9.787 8.955 1.00 74.44 197 ALA A CA 1
ATOM 1562 C C . ALA A 1 197 ? 27.730 -10.953 9.445 1.00 74.44 197 ALA A C 1
ATOM 1564 O O . ALA A 1 197 ? 28.824 -10.723 9.963 1.00 74.44 197 ALA A O 1
ATOM 1565 N N . LEU A 1 198 ? 27.319 -12.202 9.213 1.00 79.00 198 LEU A N 1
ATOM 1566 C CA . LEU A 1 198 ? 28.088 -13.396 9.569 1.00 79.00 198 LEU A CA 1
ATOM 1567 C C . LEU A 1 198 ? 29.405 -13.478 8.789 1.00 79.00 198 LEU A C 1
ATOM 1569 O O . LEU A 1 198 ? 30.451 -13.700 9.396 1.00 79.00 198 LEU A O 1
ATOM 1573 N N . ARG A 1 199 ? 29.395 -13.204 7.478 1.00 79.44 199 ARG A N 1
ATOM 1574 C CA . ARG A 1 199 ? 30.615 -13.149 6.650 1.00 79.44 199 ARG A CA 1
ATOM 1575 C C . ARG A 1 199 ? 31.640 -12.162 7.191 1.00 79.44 199 ARG A C 1
ATOM 1577 O O . ARG A 1 199 ? 32.811 -12.508 7.309 1.00 79.44 199 ARG A O 1
ATOM 1584 N N . SER A 1 200 ? 31.195 -10.967 7.584 1.00 77.94 200 SER A N 1
ATOM 1585 C CA . SER A 1 200 ? 32.083 -9.936 8.138 1.00 77.94 200 SER A CA 1
ATOM 1586 C C . SER A 1 200 ? 32.702 -10.293 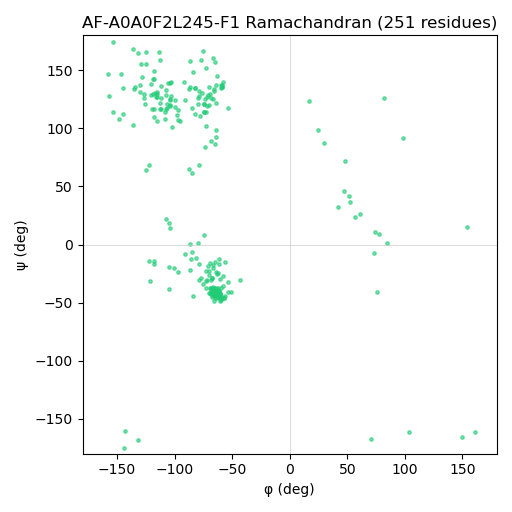9.496 1.00 77.94 200 SER A C 1
ATOM 1588 O O . SER A 1 200 ? 33.686 -9.675 9.894 1.00 77.94 200 SER A O 1
ATOM 1590 N N . ARG A 1 201 ? 32.140 -11.277 10.210 1.00 75.94 201 ARG A N 1
ATOM 1591 C CA . ARG A 1 201 ? 32.575 -11.690 11.554 1.00 75.94 201 ARG A CA 1
ATOM 1592 C C . ARG A 1 201 ? 33.356 -13.000 11.556 1.00 75.94 201 ARG A C 1
ATOM 1594 O O . ARG A 1 201 ? 34.291 -13.137 12.334 1.00 75.94 201 ARG A O 1
ATOM 1601 N N . VAL A 1 202 ? 32.947 -13.961 10.729 1.00 75.50 202 VAL A N 1
ATOM 1602 C CA . VAL A 1 202 ? 33.380 -15.362 10.833 1.00 75.50 202 VAL A CA 1
ATOM 1603 C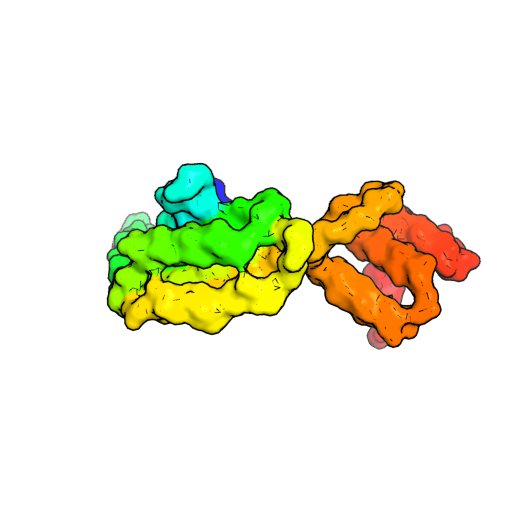 C . VAL A 1 202 ? 34.406 -15.739 9.759 1.00 75.50 202 VAL A C 1
ATOM 1605 O O . VAL A 1 202 ? 35.150 -16.691 9.954 1.00 75.50 202 VAL A O 1
ATOM 1608 N N . ASN A 1 203 ? 34.512 -14.977 8.660 1.00 77.00 203 ASN A N 1
ATOM 1609 C CA . ASN A 1 203 ? 35.483 -15.172 7.567 1.00 77.00 203 ASN A CA 1
ATOM 1610 C C . ASN A 1 203 ? 35.707 -16.646 7.138 1.00 77.00 203 ASN A C 1
ATOM 1612 O O . ASN A 1 203 ? 36.806 -17.035 6.748 1.00 77.00 203 ASN A O 1
ATOM 1616 N N . ASN A 1 204 ? 34.667 -17.474 7.243 1.00 81.12 204 ASN A N 1
ATOM 1617 C CA . ASN A 1 204 ? 34.659 -18.883 6.876 1.00 81.12 204 ASN A CA 1
ATOM 1618 C C . ASN A 1 204 ? 33.267 -19.211 6.316 1.00 81.12 204 ASN A C 1
ATOM 1620 O O . ASN A 1 204 ? 32.271 -19.155 7.038 1.00 81.12 204 ASN A O 1
ATOM 1624 N N . GLU A 1 205 ? 33.191 -19.500 5.016 1.00 78.31 205 GLU A N 1
ATOM 1625 C CA . GLU A 1 205 ? 31.921 -19.714 4.306 1.00 78.31 205 GLU A CA 1
ATOM 1626 C C . GLU A 1 205 ? 31.187 -20.988 4.748 1.00 78.31 205 GLU A C 1
ATOM 1628 O O . GLU A 1 205 ? 29.953 -21.005 4.746 1.00 78.31 205 GLU A O 1
ATOM 1633 N N . ASP A 1 206 ? 31.909 -22.017 5.197 1.00 79.81 206 ASP A N 1
ATOM 1634 C CA . ASP A 1 206 ? 31.301 -23.252 5.704 1.00 79.81 206 ASP A CA 1
ATOM 1635 C C . ASP A 1 206 ? 30.580 -22.986 7.029 1.00 79.81 206 ASP A C 1
ATOM 1637 O O . ASP A 1 206 ? 29.459 -23.444 7.250 1.00 79.81 206 ASP A O 1
ATOM 1641 N N . TRP A 1 207 ? 31.178 -22.149 7.881 1.00 78.69 207 TRP A N 1
ATOM 1642 C CA . TRP A 1 207 ? 30.566 -21.713 9.135 1.00 78.69 207 TRP A CA 1
ATOM 1643 C C . TRP A 1 207 ? 29.360 -20.810 8.907 1.00 78.69 207 TRP A C 1
ATOM 1645 O O . TRP A 1 207 ? 28.338 -20.968 9.570 1.00 78.69 207 TRP A O 1
ATOM 1655 N N . VAL A 1 208 ? 29.454 -19.875 7.960 1.00 80.06 208 VAL A N 1
ATOM 1656 C CA . VAL A 1 208 ? 28.321 -19.017 7.594 1.00 80.06 208 VAL A CA 1
ATOM 1657 C C . VAL A 1 208 ? 27.159 -19.871 7.085 1.00 80.06 208 VAL A C 1
ATOM 1659 O O . VAL A 1 208 ? 26.021 -19.653 7.491 1.00 80.06 208 VAL A O 1
ATOM 1662 N N . SER A 1 209 ? 27.438 -20.867 6.245 1.00 81.62 209 SER A N 1
ATOM 1663 C CA . SER A 1 209 ? 26.416 -21.763 5.699 1.00 81.62 209 SER A CA 1
ATOM 1664 C C . SER A 1 209 ? 25.772 -22.631 6.784 1.00 81.62 209 SER A C 1
ATOM 1666 O O . SER A 1 209 ? 24.547 -22.722 6.835 1.00 81.62 209 SER A O 1
ATOM 1668 N N . ALA A 1 210 ? 26.568 -23.193 7.698 1.00 82.25 210 ALA A N 1
ATOM 1669 C CA . ALA A 1 210 ? 26.067 -23.984 8.823 1.00 82.25 210 ALA A CA 1
ATOM 1670 C C . ALA A 1 210 ? 25.220 -23.151 9.802 1.00 82.25 210 ALA A C 1
ATOM 1672 O O . ALA A 1 210 ? 24.172 -23.605 10.253 1.00 82.25 210 ALA A O 1
ATOM 1673 N N . LEU A 1 211 ? 25.626 -21.912 10.099 1.00 82.56 211 LEU A N 1
ATOM 1674 C CA . LEU A 1 211 ? 24.854 -21.003 10.954 1.00 82.56 211 LEU A CA 1
ATOM 1675 C C . LEU A 1 211 ? 23.531 -20.581 10.304 1.00 82.56 211 LEU A C 1
ATOM 1677 O O . LEU A 1 211 ? 22.522 -20.467 10.996 1.00 82.56 211 LEU A O 1
ATOM 1681 N N . MET A 1 212 ? 23.512 -20.386 8.983 1.00 82.81 212 MET A N 1
ATOM 1682 C CA . MET A 1 212 ? 22.270 -20.119 8.253 1.00 82.81 212 MET A CA 1
ATOM 1683 C C . MET A 1 212 ? 21.320 -21.327 8.279 1.00 82.81 212 MET A C 1
ATOM 1685 O O . MET A 1 212 ? 20.131 -21.132 8.519 1.00 82.81 212 MET A O 1
ATOM 1689 N N . ASP A 1 213 ? 21.831 -22.554 8.116 1.00 83.81 213 ASP A N 1
ATOM 1690 C CA . ASP A 1 213 ? 21.038 -23.793 8.234 1.00 83.81 213 ASP A CA 1
ATOM 1691 C C . ASP A 1 213 ? 20.438 -23.949 9.644 1.00 83.81 213 ASP A C 1
ATOM 1693 O O . ASP A 1 213 ? 19.257 -24.254 9.787 1.00 83.81 213 ASP A O 1
ATOM 1697 N N . ILE A 1 214 ? 21.206 -23.639 10.696 1.00 81.06 214 ILE A N 1
ATOM 1698 C CA . ILE A 1 214 ? 20.712 -23.638 12.084 1.00 81.06 214 ILE A CA 1
ATOM 1699 C C . ILE A 1 214 ? 19.546 -22.653 12.259 1.00 81.06 214 ILE A C 1
ATOM 1701 O O . ILE A 1 214 ? 18.516 -23.015 12.825 1.00 81.06 214 ILE A O 1
ATOM 1705 N N . ILE A 1 215 ? 19.681 -21.420 11.758 1.00 76.75 215 ILE A N 1
ATOM 1706 C CA . ILE A 1 215 ? 18.633 -20.389 11.858 1.00 76.75 215 ILE A CA 1
ATOM 1707 C C . ILE A 1 215 ? 17.356 -20.829 11.131 1.00 76.75 215 ILE A C 1
ATOM 1709 O O . ILE A 1 215 ? 16.253 -20.629 11.643 1.00 76.75 215 ILE A O 1
ATOM 1713 N N . GLU A 1 216 ? 17.485 -21.431 9.947 1.00 77.19 216 GLU A N 1
ATOM 1714 C CA . GLU A 1 216 ? 16.339 -21.917 9.175 1.00 77.19 216 GLU A CA 1
ATOM 1715 C C . GLU A 1 216 ? 15.622 -23.080 9.864 1.00 77.19 216 GLU A C 1
ATOM 1717 O O . GLU A 1 216 ? 14.392 -23.097 9.886 1.00 77.19 216 GLU A O 1
ATOM 1722 N N . ARG A 1 217 ? 16.366 -23.996 10.491 1.00 79.31 217 ARG A N 1
ATOM 1723 C CA . ARG A 1 217 ? 15.808 -25.126 11.249 1.00 79.31 217 ARG A CA 1
ATOM 1724 C C . ARG A 1 217 ? 15.076 -24.691 12.512 1.00 79.31 217 ARG A C 1
ATOM 1726 O O . ARG A 1 217 ? 13.944 -25.111 12.728 1.00 79.31 217 ARG A O 1
ATOM 1733 N N . VAL A 1 218 ? 15.658 -23.774 13.288 1.00 72.88 218 VAL A N 1
ATOM 1734 C CA . VAL A 1 218 ? 14.989 -23.194 14.468 1.00 72.88 218 VAL A CA 1
ATOM 1735 C C . VAL A 1 218 ? 13.693 -22.486 14.067 1.00 72.88 218 VAL A C 1
ATOM 1737 O O . VAL A 1 218 ? 12.689 -22.584 14.759 1.00 72.88 218 VAL A O 1
ATOM 1740 N N . LYS A 1 219 ? 13.672 -21.809 12.913 1.00 69.31 219 LYS A N 1
ATOM 1741 C CA . LYS A 1 219 ? 12.474 -21.116 12.417 1.00 69.31 219 LYS A CA 1
ATOM 1742 C C . LYS A 1 219 ? 11.304 -22.059 12.093 1.00 69.31 219 LYS A C 1
ATOM 1744 O O . LYS A 1 219 ? 10.163 -21.599 12.072 1.00 69.31 219 LYS A O 1
ATOM 1749 N N . VAL A 1 220 ? 11.571 -23.333 11.806 1.00 73.19 220 VAL A N 1
ATOM 1750 C CA . VAL A 1 220 ? 10.549 -24.356 11.517 1.00 73.19 220 VAL A CA 1
ATOM 1751 C C . VAL A 1 220 ? 10.341 -25.334 12.683 1.00 73.19 220 VAL A C 1
ATOM 1753 O O . VAL A 1 220 ? 9.795 -26.412 12.464 1.00 73.19 220 VAL A O 1
ATOM 1756 N N . ASP A 1 221 ? 10.766 -24.963 13.897 1.00 73.38 221 ASP A N 1
ATOM 1757 C CA . ASP A 1 221 ? 10.737 -25.792 15.115 1.00 73.38 221 ASP A CA 1
ATOM 1758 C C . ASP A 1 221 ? 11.491 -27.143 14.985 1.00 73.38 221 ASP A C 1
ATOM 1760 O O . ASP A 1 221 ? 11.238 -28.084 15.737 1.00 73.38 221 ASP A O 1
ATOM 1764 N N . ASP A 1 222 ? 12.467 -27.256 14.068 1.00 78.44 222 ASP A N 1
ATOM 1765 C CA . ASP A 1 222 ? 13.389 -28.405 13.962 1.00 78.44 222 ASP A CA 1
ATOM 1766 C C . ASP A 1 222 ? 14.613 -28.202 14.872 1.00 78.44 222 ASP A C 1
ATOM 1768 O O . ASP A 1 222 ? 15.751 -28.028 14.422 1.00 78.44 222 ASP A O 1
ATOM 1772 N N . GLU A 1 223 ? 14.378 -28.180 16.185 1.00 74.62 223 GLU A N 1
ATOM 1773 C CA . GLU A 1 223 ? 15.453 -28.009 17.167 1.00 74.62 223 GLU A CA 1
ATOM 1774 C C . GLU A 1 223 ? 16.464 -29.165 17.104 1.00 74.62 223 GLU A C 1
ATOM 1776 O O . GLU A 1 223 ? 17.673 -28.934 17.144 1.00 74.62 223 GLU A O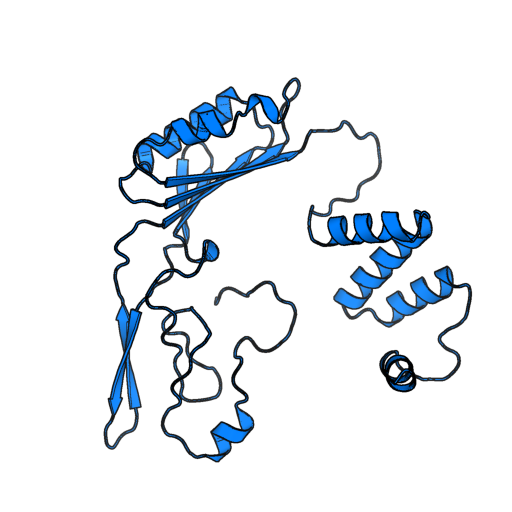 1
ATOM 1781 N N . ASP A 1 224 ? 15.995 -30.407 16.940 1.00 75.81 224 ASP A N 1
ATOM 1782 C CA . ASP A 1 224 ? 16.843 -31.601 16.841 1.00 75.81 224 ASP A CA 1
ATOM 1783 C C . ASP A 1 224 ? 17.833 -31.520 15.667 1.00 75.81 224 ASP A C 1
ATOM 1785 O O . ASP A 1 224 ? 19.029 -31.792 15.836 1.00 75.81 224 ASP A O 1
ATOM 1789 N N . GLY A 1 225 ? 17.364 -31.103 14.488 1.00 76.25 225 GLY A N 1
ATOM 1790 C CA . GLY A 1 225 ? 18.214 -30.878 13.327 1.00 76.25 225 GLY A CA 1
ATOM 1791 C C . GLY A 1 225 ? 19.176 -29.706 13.520 1.00 76.25 225 GLY A C 1
ATOM 1792 O O . GLY A 1 225 ? 20.348 -29.819 13.156 1.00 76.25 225 GLY A O 1
ATOM 1793 N N . ALA A 1 226 ? 18.722 -28.610 14.139 1.00 79.31 226 ALA A N 1
ATOM 1794 C CA . ALA A 1 226 ? 19.569 -27.456 14.445 1.00 79.31 226 ALA A CA 1
ATOM 1795 C C . ALA A 1 226 ? 20.736 -27.834 15.375 1.00 79.31 226 ALA A C 1
ATOM 1797 O O . ALA A 1 226 ? 21.887 -27.473 15.111 1.00 79.31 226 ALA A O 1
ATOM 1798 N N . PHE A 1 227 ? 20.468 -28.628 16.417 1.00 77.56 227 PHE A N 1
ATOM 1799 C CA . PHE A 1 227 ? 21.505 -29.167 17.295 1.00 77.56 227 PHE A CA 1
ATOM 1800 C C . PHE A 1 227 ? 22.485 -30.061 16.541 1.00 77.56 227 PHE A C 1
ATOM 1802 O O . PHE A 1 227 ? 23.689 -29.901 16.711 1.00 77.56 227 PHE A O 1
ATOM 1809 N N . SER A 1 228 ? 22.003 -30.959 15.678 1.00 79.56 228 SER A N 1
ATOM 1810 C CA . SER A 1 228 ? 22.889 -31.839 14.907 1.00 79.56 228 SER A CA 1
ATOM 1811 C C . SER A 1 228 ? 23.837 -31.054 13.993 1.00 79.56 228 SER A C 1
ATOM 1813 O O . SER A 1 228 ? 25.020 -31.391 13.890 1.00 79.56 228 SER A O 1
ATOM 1815 N N . THR A 1 229 ? 23.352 -29.991 13.343 1.00 82.06 229 THR A N 1
ATOM 1816 C CA . THR A 1 229 ? 24.198 -29.112 12.521 1.00 82.06 229 THR A CA 1
ATOM 1817 C C . THR A 1 229 ? 25.228 -28.368 13.378 1.00 82.06 229 THR A C 1
ATOM 1819 O O . THR A 1 229 ? 26.395 -28.282 12.992 1.00 82.06 229 THR A O 1
ATOM 1822 N N . LEU A 1 230 ? 24.846 -27.894 14.568 1.00 79.75 230 LEU A N 1
ATOM 1823 C CA . LEU A 1 230 ? 25.756 -27.215 15.494 1.00 79.75 230 LEU A CA 1
ATOM 1824 C C . LEU A 1 230 ? 26.825 -28.159 16.077 1.00 79.75 230 LEU A C 1
ATOM 1826 O O . LEU A 1 230 ? 27.995 -27.791 16.139 1.00 79.75 230 LEU A O 1
ATOM 1830 N N . GLU A 1 231 ? 26.454 -29.385 16.449 1.00 79.19 231 GLU A N 1
ATOM 1831 C CA . GLU A 1 231 ? 27.378 -30.420 16.937 1.00 79.19 231 GLU A CA 1
ATOM 1832 C C . GLU A 1 231 ? 28.420 -30.794 15.877 1.00 79.19 231 GLU A C 1
ATOM 1834 O O . GLU A 1 231 ? 29.603 -30.935 16.189 1.00 79.19 231 GLU A O 1
ATOM 1839 N N . LYS A 1 232 ? 28.002 -30.889 14.607 1.00 79.81 232 LYS A N 1
ATOM 1840 C CA . LYS A 1 232 ? 28.910 -31.112 13.471 1.00 79.81 232 LYS A CA 1
ATOM 1841 C C . LYS A 1 232 ? 29.859 -29.938 13.250 1.00 79.81 232 LYS A C 1
ATOM 1843 O O . LYS A 1 232 ? 31.021 -30.164 12.930 1.00 79.81 232 LYS A O 1
ATOM 1848 N N . LEU A 1 233 ? 29.379 -28.706 13.427 1.00 78.44 233 LEU A N 1
ATOM 1849 C CA . LEU A 1 233 ? 30.191 -27.500 13.265 1.00 78.44 233 LEU A CA 1
ATOM 1850 C C . LEU A 1 233 ? 31.244 -27.359 14.375 1.00 78.44 233 LEU A C 1
ATOM 1852 O O . LEU A 1 233 ? 32.387 -26.999 14.104 1.00 78.44 233 LEU A O 1
ATOM 1856 N N . LEU A 1 234 ? 30.859 -27.653 15.619 1.00 74.69 234 LEU A N 1
ATOM 1857 C CA . LEU A 1 234 ? 31.730 -27.545 16.792 1.00 74.69 234 LEU A CA 1
ATOM 1858 C C . LEU A 1 234 ? 32.578 -28.800 17.032 1.00 74.69 234 LEU A C 1
ATOM 1860 O O . LEU A 1 234 ? 33.510 -28.750 17.830 1.00 74.69 234 LEU A O 1
ATOM 1864 N N . ASN A 1 235 ? 32.270 -29.909 16.352 1.00 73.62 235 ASN A N 1
ATOM 1865 C CA . ASN A 1 235 ? 32.867 -31.227 16.571 1.00 73.62 235 ASN A CA 1
ATOM 1866 C C . ASN A 1 235 ? 32.808 -31.667 18.051 1.00 73.62 235 ASN A C 1
ATOM 1868 O O . ASN A 1 235 ? 33.738 -32.276 18.583 1.00 73.62 235 ASN A O 1
ATOM 1872 N N . VAL A 1 236 ? 31.711 -31.320 18.727 1.00 68.81 236 VAL A N 1
ATOM 1873 C CA . VAL A 1 236 ? 31.440 -31.625 20.138 1.00 68.81 236 VAL A CA 1
ATOM 1874 C C . VAL A 1 236 ? 29.998 -32.106 20.242 1.00 68.81 236 VAL A C 1
ATOM 1876 O O . VAL A 1 236 ? 29.101 -31.485 19.680 1.00 68.81 236 VAL A O 1
ATOM 1879 N N . SER A 1 237 ? 29.774 -33.198 20.976 1.00 63.62 237 SER A N 1
ATOM 1880 C CA . SER A 1 237 ? 28.421 -33.639 21.328 1.00 63.62 237 SER A CA 1
ATOM 1881 C C . SER A 1 237 ? 27.845 -32.690 22.378 1.00 63.62 237 SER A C 1
ATOM 1883 O O . SER A 1 237 ? 28.358 -32.605 23.494 1.00 63.62 237 SER A O 1
ATOM 1885 N N . LEU A 1 238 ? 26.799 -31.956 22.009 1.00 63.44 238 LEU A N 1
ATOM 1886 C CA . LEU A 1 238 ? 26.064 -31.050 22.889 1.00 63.44 238 LEU A CA 1
ATOM 1887 C C . LEU A 1 238 ? 24.964 -31.813 23.641 1.00 63.44 238 LEU A C 1
ATOM 1889 O O . LEU A 1 238 ? 24.566 -31.422 24.739 1.00 63.44 238 LEU A O 1
ATOM 1893 N N . ARG A 1 239 ? 24.529 -32.962 23.107 1.00 58.06 239 ARG A N 1
ATOM 1894 C CA . ARG A 1 239 ? 23.629 -33.924 23.756 1.00 58.06 239 ARG A CA 1
ATOM 1895 C C . ARG A 1 239 ? 24.385 -34.897 24.655 1.00 58.06 239 ARG A C 1
ATOM 1897 O O . ARG A 1 239 ? 24.342 -36.112 24.493 1.00 58.06 239 ARG A O 1
ATOM 1904 N N . GLY A 1 240 ? 25.039 -34.339 25.664 1.00 48.69 240 GLY A N 1
ATOM 1905 C CA . GLY A 1 240 ? 25.601 -35.074 26.792 1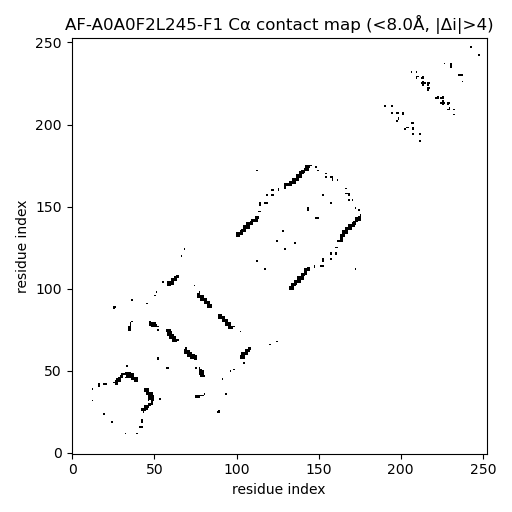.00 48.69 240 GLY A CA 1
ATOM 1906 C C . GLY A 1 240 ? 25.066 -34.524 28.108 1.00 48.69 240 GLY A C 1
ATOM 1907 O O . GLY A 1 240 ? 25.836 -33.961 28.874 1.00 48.69 240 GLY A O 1
ATOM 1908 N N . GLY A 1 241 ? 23.754 -34.632 28.365 1.00 50.06 241 GLY A N 1
ATOM 1909 C CA . GLY A 1 241 ? 23.217 -34.260 29.684 1.00 50.06 241 GLY A CA 1
ATOM 1910 C C . GLY A 1 241 ? 21.760 -33.806 29.795 1.00 50.06 241 GLY A C 1
ATOM 1911 O O . GLY A 1 241 ? 21.423 -33.227 30.820 1.00 50.06 241 GLY A O 1
ATOM 1912 N N . GLY A 1 242 ? 20.894 -34.026 28.797 1.00 48.38 242 GLY A N 1
ATOM 1913 C CA . GLY A 1 242 ? 19.441 -33.836 28.965 1.00 48.38 242 GLY A CA 1
ATOM 1914 C C . GLY A 1 242 ? 18.978 -32.416 29.332 1.00 48.38 242 GLY A C 1
ATOM 1915 O O . GLY A 1 242 ? 17.930 -32.276 29.953 1.00 48.38 242 GLY A O 1
ATOM 1916 N N . LYS A 1 243 ? 19.743 -31.380 28.972 1.00 50.56 243 LYS A N 1
ATOM 1917 C CA . LYS A 1 243 ? 19.383 -29.970 29.184 1.00 50.56 243 LYS A CA 1
ATOM 1918 C C . LYS A 1 243 ? 18.923 -29.320 27.878 1.00 50.56 243 LYS A C 1
ATOM 1920 O O . LYS A 1 243 ? 19.535 -29.543 26.834 1.00 50.56 243 LYS A O 1
ATOM 1925 N N . ALA A 1 244 ? 17.873 -28.505 27.944 1.00 53.19 244 ALA A N 1
ATOM 1926 C CA . ALA A 1 244 ? 17.403 -27.696 26.820 1.00 53.19 244 ALA A CA 1
ATOM 1927 C C . ALA A 1 244 ? 18.307 -26.458 26.625 1.00 53.19 244 ALA A C 1
ATOM 1929 O O . ALA A 1 244 ? 18.981 -26.027 27.561 1.00 53.19 244 ALA A O 1
ATOM 1930 N N . ILE A 1 245 ? 18.313 -25.838 25.432 1.00 48.19 245 ILE A N 1
ATOM 1931 C CA . ILE A 1 245 ? 19.068 -24.585 25.161 1.00 48.19 245 ILE A CA 1
ATOM 1932 C C . ILE A 1 245 ? 18.719 -23.479 26.171 1.00 48.19 245 ILE A C 1
ATOM 1934 O O . ILE A 1 245 ? 19.575 -22.677 26.546 1.00 48.19 245 ILE A O 1
ATOM 1938 N N . THR A 1 246 ? 17.479 -23.462 26.663 1.00 51.38 246 THR A N 1
ATOM 1939 C CA . THR A 1 246 ? 17.017 -22.524 27.692 1.00 51.38 246 THR A CA 1
ATOM 1940 C C . THR A 1 246 ? 17.783 -22.646 29.005 1.00 51.38 246 THR A C 1
ATOM 1942 O O . THR A 1 246 ? 17.941 -21.646 29.701 1.00 51.38 246 THR A O 1
ATOM 1945 N N . ASP A 1 247 ? 18.284 -23.837 29.335 1.00 54.62 247 ASP A N 1
ATOM 1946 C CA . ASP A 1 247 ? 19.038 -24.073 30.568 1.00 54.62 247 ASP A CA 1
ATOM 1947 C C . ASP A 1 247 ? 20.454 -23.496 30.465 1.00 54.62 247 ASP A C 1
ATOM 1949 O O . ASP A 1 247 ? 20.973 -22.956 31.435 1.00 54.62 247 ASP A O 1
ATOM 1953 N N . TRP A 1 248 ? 21.051 -23.523 29.270 1.00 50.97 248 TRP A N 1
ATOM 1954 C CA . TRP A 1 248 ? 22.359 -22.914 29.014 1.00 50.97 248 TRP A CA 1
ATOM 1955 C C . TRP A 1 248 ? 22.323 -21.386 29.061 1.00 50.97 248 TRP A C 1
ATOM 1957 O O . TRP A 1 248 ? 23.255 -20.766 29.560 1.00 50.97 248 TRP A O 1
ATOM 1967 N N . LEU A 1 249 ? 21.243 -20.774 28.570 1.00 49.16 249 LEU A N 1
ATOM 1968 C CA . LEU A 1 249 ? 21.095 -19.314 28.569 1.00 49.16 249 LEU A CA 1
ATOM 1969 C C . LEU A 1 249 ? 20.817 -18.742 29.967 1.00 49.16 249 LEU A C 1
ATOM 1971 O O . LEU A 1 249 ? 21.092 -17.567 30.217 1.00 49.16 249 LEU A O 1
ATOM 1975 N N . ARG A 1 250 ? 20.289 -19.565 30.882 1.00 48.00 250 ARG A N 1
ATOM 1976 C CA . ARG A 1 250 ? 19.995 -19.177 32.268 1.00 48.00 250 ARG A CA 1
ATOM 1977 C C . ARG A 1 250 ? 21.228 -19.161 33.169 1.00 48.00 250 ARG A C 1
ATOM 1979 O O . ARG A 1 250 ? 21.278 -18.335 34.071 1.00 48.00 250 ARG A O 1
ATOM 1986 N N . ASP A 1 251 ? 22.213 -20.012 32.893 1.00 45.09 251 ASP A N 1
ATOM 1987 C CA . ASP A 1 251 ? 23.444 -20.135 33.691 1.00 45.09 251 ASP A CA 1
ATOM 1988 C C . ASP A 1 251 ? 24.481 -19.023 33.381 1.00 45.09 251 ASP A C 1
ATOM 1990 O O . ASP A 1 251 ? 25.562 -18.993 33.966 1.00 45.09 251 ASP A O 1
ATOM 1994 N N . SER A 1 252 ? 24.157 -18.090 32.476 1.00 44.38 252 SER A N 1
ATOM 1995 C CA . SER A 1 252 ? 25.005 -16.953 32.070 1.00 44.38 252 SER A CA 1
ATOM 1996 C C . SER A 1 252 ? 24.540 -15.573 32.582 1.00 44.38 252 SER A C 1
ATOM 1998 O O . SER A 1 252 ? 24.925 -14.553 32.004 1.00 44.38 252 SER A O 1
ATOM 2000 N N . GLN A 1 253 ? 23.737 -15.524 33.655 1.00 37.84 253 GLN A N 1
ATOM 2001 C CA . GLN A 1 253 ? 23.468 -14.304 34.442 1.00 37.84 253 GLN A CA 1
ATOM 2002 C C . GLN A 1 253 ? 24.124 -14.356 35.820 1.00 37.84 253 GLN A C 1
ATOM 2004 O O . GLN A 1 253 ? 24.029 -15.415 36.476 1.00 37.84 253 GLN A O 1
#

Foldseek 3Di:
DPDDDPDPDDDPDPDPCVVVVVVPDLEDEDEDAQQDQCADDPGRYGYRHAQDDDDLVQAFEWECDPLDTDTPDHRRWHFGWDWDQDPVTTDIDTDTDDDPEHEYEYEYEDQEDDLVVLLVSLLSCQVVPQDARYEYEYHYAYEYHPPDDPVSNPPVVSCVSRDHYHYHYHDHYHYPDPDDDDDDDDDPDVLVVQLVVCCVPPVDVLVSVLVSVLVVCVVVVNNVVSQVSVCVVVVHNPPPDPDDPVVVVVVPD

Solvent-accessible surface area (backbone atoms only — not comparable to full-atom values): 15372 Å² total; per-residue (Å²): 128,87,84,78,69,99,61,87,88,73,70,98,60,90,66,78,54,73,68,54,68,73,64,74,64,77,62,48,94,52,71,93,52,58,57,42,69,44,66,49,92,89,54,61,32,49,23,32,29,32,73,61,87,86,53,81,87,44,28,21,30,29,39,48,54,95,95,38,82,41,79,78,40,70,57,60,67,20,23,47,68,48,76,48,78,55,100,91,46,71,47,82,42,84,43,77,50,80,76,93,57,58,45,39,32,37,38,36,73,30,87,63,41,43,51,68,57,55,51,51,52,53,44,54,47,24,79,77,62,52,34,74,74,19,40,40,36,39,41,40,37,34,25,40,26,92,98,62,56,82,73,69,56,38,69,69,61,59,47,62,58,35,86,47,29,51,66,49,80,44,80,53,65,43,75,73,71,90,73,84,78,81,90,79,93,78,76,98,44,71,63,52,57,50,50,51,54,40,46,78,72,62,79,40,70,68,57,43,52,50,53,51,52,29,54,56,26,50,75,71,72,34,52,71,60,22,49,52,53,48,25,65,72,68,73,43,83,79,87,75,74,94,71,58,74,70,58,62,65,60,73,75,114

pLDDT: mean 80.15, std 18.84, range [28.66, 97.81]

Radius of gyration: 25.37 Å; Cα contacts (8 Å, |Δi|>4): 346; chains: 1; bounding box: 65×52×59 Å

Nearest PDB structures (foldseek):
  6frm-assembly2_H  TM=3.324E-01  e=3.904E-01  Methanothermococcus thermolithotrophicus
  7ebc-assembly1_D  TM=2.357E-01  e=3.669E-01  Saccharomyces cerevisiae
  5e9h-assembly1_B  TM=2.466E-01  e=6.035E-01  Fusarium graminearum PH-1
  3ggj-assembly1_B-2  TM=2.023E-01  e=1.056E+00  Homo sapiens
  3gep-assembly1_B-2  TM=2.537E-01  e=2.372E+00  Homo sapiens

Secondary structure (DSSP, 8-state):
-----SS-SS-SS-S-HHHHHHTT-S-----S--STTEEPSSSS-EE---SS--SGGGSEEEEEETTEEEEEEPPPPEEEEEEEEETTEEEEEEEEE--SS-EEEEEEEEEEE-HHHHHHHHHHHHHHH--TT-EEEEEEEEEEPTT--GGGG-HHHHHHT-SSSEEEEEEEEEE-----S------SSHHHHHHHHHHHHH--HHHHHHHHHHHHHHHTT-HHHHHHHHHHHHTS-S-SSS--HHHHHHTT-